Protein AF-A0AAQ4CQF8-F1 (afdb_monomer_lite)

Structure (mmCIF, N/CA/C/O backbone):
data_AF-A0AAQ4CQF8-F1
#
_entry.id   AF-A0AAQ4CQF8-F1
#
loop_
_atom_site.group_PDB
_atom_site.id
_atom_site.type_symbol
_atom_site.label_atom_id
_atom_site.label_alt_id
_atom_site.label_comp_id
_atom_site.label_asym_id
_atom_site.label_entity_id
_atom_site.label_seq_id
_atom_site.pdbx_PDB_ins_code
_atom_site.Cartn_x
_atom_site.Cartn_y
_atom_site.Cartn_z
_atom_site.occupancy
_atom_site.B_iso_or_equiv
_atom_site.auth_seq_id
_atom_site.auth_comp_id
_atom_site.auth_asym_id
_atom_site.auth_atom_id
_atom_site.pdbx_PDB_model_num
ATOM 1 N N . MET A 1 1 ? 23.198 -28.232 -19.629 1.00 31.59 1 MET A N 1
ATOM 2 C CA . MET A 1 1 ? 23.687 -27.051 -20.366 1.00 31.59 1 MET A CA 1
ATOM 3 C C . MET A 1 1 ? 22.880 -25.869 -19.864 1.00 31.59 1 MET A C 1
ATOM 5 O O . MET A 1 1 ? 21.677 -25.871 -20.069 1.00 31.59 1 MET A O 1
ATOM 9 N N . ASN A 1 2 ? 23.494 -24.938 -19.129 1.00 34.38 2 ASN A N 1
ATOM 10 C CA . ASN A 1 2 ? 22.844 -23.679 -18.751 1.00 34.38 2 ASN A CA 1
ATOM 11 C C . ASN A 1 2 ? 22.815 -22.780 -19.992 1.00 34.38 2 ASN A C 1
ATOM 13 O O . ASN A 1 2 ? 23.703 -21.954 -20.178 1.00 34.38 2 ASN A O 1
ATOM 17 N N . SER A 1 3 ? 21.849 -22.988 -20.884 1.00 44.81 3 SER A N 1
ATOM 18 C CA . SER A 1 3 ? 21.507 -21.967 -21.870 1.00 44.81 3 SER A CA 1
ATOM 19 C C . SER A 1 3 ? 20.811 -20.845 -21.107 1.00 44.81 3 SER A C 1
ATOM 21 O O . SER A 1 3 ? 19.708 -21.051 -20.598 1.00 44.81 3 SER A O 1
ATOM 23 N N . SER A 1 4 ? 21.457 -19.687 -20.968 1.00 59.94 4 SER A N 1
ATOM 24 C CA . SER A 1 4 ? 20.765 -18.476 -20.525 1.00 59.94 4 SER A CA 1
ATOM 25 C C . SER A 1 4 ? 19.554 -18.274 -21.434 1.00 59.94 4 SER A C 1
ATOM 27 O O . SER A 1 4 ? 19.710 -18.239 -22.656 1.00 59.94 4 SER A O 1
ATOM 29 N N . LEU A 1 5 ? 18.355 -18.207 -20.857 1.00 70.44 5 LEU A N 1
ATOM 30 C CA . LEU A 1 5 ? 17.145 -17.907 -21.617 1.00 70.44 5 LEU A CA 1
ATOM 31 C C . LEU A 1 5 ? 17.343 -16.561 -22.325 1.00 70.44 5 LEU A C 1
ATOM 33 O O . LEU A 1 5 ? 17.743 -15.584 -21.697 1.00 70.44 5 LEU A O 1
ATOM 37 N N . ASN A 1 6 ? 17.100 -16.530 -23.633 1.00 84.81 6 ASN A N 1
ATOM 38 C CA . ASN A 1 6 ? 17.115 -15.294 -24.404 1.00 84.81 6 ASN A CA 1
ATOM 39 C C . ASN A 1 6 ? 15.938 -14.400 -23.948 1.00 84.81 6 ASN A C 1
ATOM 41 O O . ASN A 1 6 ? 14.800 -14.863 -24.077 1.00 84.81 6 ASN A O 1
ATOM 45 N N . PRO A 1 7 ? 16.173 -13.169 -23.443 1.00 88.88 7 PRO A N 1
ATOM 46 C CA . PRO A 1 7 ? 15.108 -12.277 -22.979 1.00 88.88 7 PRO A CA 1
ATOM 47 C C . PRO A 1 7 ? 14.259 -11.692 -24.115 1.00 88.88 7 PRO A C 1
ATOM 49 O O . PRO A 1 7 ? 13.173 -11.186 -23.841 1.00 88.88 7 PRO A O 1
ATOM 52 N N . ASP A 1 8 ? 14.715 -11.781 -25.369 1.00 92.81 8 ASP A N 1
ATOM 53 C CA . ASP A 1 8 ? 14.077 -11.161 -26.535 1.00 92.81 8 ASP A CA 1
ATOM 54 C C . ASP A 1 8 ? 12.885 -11.986 -27.064 1.00 92.81 8 ASP A C 1
ATOM 56 O O . ASP A 1 8 ? 12.783 -12.300 -28.254 1.00 92.81 8 ASP A O 1
ATOM 60 N N . GLN A 1 9 ? 11.986 -12.390 -26.164 1.00 91.81 9 GLN A N 1
ATOM 61 C CA . GLN A 1 9 ? 10.748 -13.107 -26.468 1.00 91.81 9 GLN A CA 1
ATOM 62 C C . GLN A 1 9 ? 9.716 -12.944 -25.334 1.00 91.81 9 GLN A C 1
ATOM 64 O O . GLN A 1 9 ? 10.090 -12.676 -24.190 1.00 91.81 9 GLN A O 1
ATOM 69 N N . PRO A 1 10 ? 8.420 -13.175 -25.599 1.00 93.62 10 PRO A N 1
ATOM 70 C CA . PRO A 1 10 ? 7.411 -13.267 -24.547 1.00 93.62 10 PRO A CA 1
ATOM 71 C C . PRO A 1 10 ? 7.498 -14.577 -23.757 1.00 93.62 10 PRO A C 1
ATOM 73 O O . PRO A 1 10 ? 7.719 -15.652 -24.321 1.00 93.62 10 PRO A O 1
ATOM 76 N N . PHE A 1 11 ? 7.248 -14.499 -22.451 1.00 93.62 11 PHE A N 1
ATOM 77 C CA . PHE A 1 11 ? 7.226 -15.643 -21.538 1.00 93.62 11 PHE A CA 1
ATOM 78 C C . PHE A 1 11 ? 5.876 -15.763 -20.846 1.00 93.62 11 PHE A C 1
ATOM 80 O O . PHE A 1 11 ? 5.244 -14.756 -20.533 1.00 93.62 11 PHE A O 1
ATOM 87 N N . ILE A 1 12 ? 5.460 -16.990 -20.548 1.00 94.75 12 ILE A N 1
ATOM 88 C CA . ILE A 1 12 ? 4.400 -17.241 -19.571 1.00 94.75 12 ILE A CA 1
ATOM 89 C C . ILE A 1 12 ? 5.065 -17.389 -18.207 1.00 94.75 12 ILE A C 1
ATOM 91 O O . ILE A 1 12 ? 5.955 -18.220 -18.048 1.00 94.75 12 ILE A O 1
ATOM 95 N N . VAL A 1 13 ? 4.630 -16.608 -17.223 1.00 94.00 13 VAL A N 1
ATOM 96 C CA . VAL A 1 13 ? 4.979 -16.827 -15.816 1.00 94.00 13 VAL A CA 1
ATOM 97 C C . VAL A 1 13 ? 3.778 -17.443 -15.125 1.00 94.00 13 VAL A C 1
ATOM 99 O O . VAL A 1 13 ? 2.700 -16.852 -15.149 1.00 94.00 13 VAL A O 1
ATOM 102 N N . GLU A 1 14 ? 3.964 -18.612 -14.522 1.00 95.00 14 GLU A N 1
ATOM 103 C CA . GLU A 1 14 ? 2.913 -19.372 -13.843 1.00 95.00 14 GLU A CA 1
ATOM 104 C C . GLU A 1 14 ? 3.243 -19.534 -12.355 1.00 95.00 14 GLU A C 1
ATOM 106 O O . GLU A 1 14 ? 4.382 -19.836 -11.990 1.00 95.00 14 GLU A O 1
ATOM 111 N N . ASN A 1 15 ? 2.253 -19.327 -11.486 1.00 91.94 15 ASN A N 1
ATOM 112 C CA . ASN A 1 15 ? 2.393 -19.573 -10.053 1.00 91.94 15 ASN A CA 1
ATOM 113 C C . ASN A 1 15 ? 1.971 -21.003 -9.666 1.00 91.94 15 ASN A C 1
ATOM 115 O O . ASN A 1 15 ? 1.394 -21.753 -10.447 1.00 91.94 15 ASN A O 1
ATOM 119 N N . ASN A 1 16 ? 2.205 -21.383 -8.410 1.00 90.69 16 ASN A N 1
ATOM 120 C CA . ASN A 1 16 ? 1.851 -22.707 -7.880 1.00 90.69 16 ASN A CA 1
ATOM 121 C C . ASN A 1 16 ? 0.335 -22.998 -7.803 1.00 90.69 16 ASN A C 1
ATOM 123 O O . ASN A 1 16 ? -0.042 -24.123 -7.478 1.00 90.69 16 ASN A O 1
ATOM 127 N N . LEU A 1 17 ? -0.523 -22.010 -8.077 1.00 91.94 17 LEU A N 1
ATOM 128 C CA . LEU A 1 17 ? -1.979 -22.156 -8.165 1.00 91.94 17 LEU A CA 1
ATOM 129 C C . LEU A 1 17 ? -2.459 -22.353 -9.616 1.00 91.94 17 LEU A C 1
ATOM 131 O O . LEU A 1 17 ? -3.665 -22.429 -9.844 1.00 91.94 17 LEU A O 1
ATOM 135 N N . GLY A 1 18 ? -1.543 -22.414 -10.591 1.00 90.25 18 GLY A N 1
ATOM 136 C CA . GLY A 1 18 ? -1.861 -22.520 -12.019 1.00 90.25 18 GLY A CA 1
ATOM 137 C C . GLY A 1 18 ? -2.354 -21.209 -12.642 1.00 90.25 18 GLY A C 1
ATOM 138 O O . GLY A 1 18 ? -2.936 -21.219 -13.725 1.00 90.25 18 GLY A O 1
ATOM 139 N N . GLN A 1 19 ? -2.173 -20.074 -11.961 1.00 94.44 19 GLN A N 1
ATOM 140 C CA . GLN A 1 19 ? -2.470 -18.756 -12.521 1.00 94.44 19 GLN A CA 1
ATOM 141 C C . GLN A 1 19 ? -1.264 -18.265 -13.312 1.00 94.44 19 GLN A C 1
ATOM 143 O O . GLN A 1 19 ? -0.128 -18.407 -12.858 1.00 94.44 19 GLN A O 1
ATOM 148 N N . SER A 1 20 ? -1.515 -17.639 -14.460 1.00 94.62 20 SER A N 1
ATOM 149 C CA . SER A 1 20 ? -0.456 -17.231 -15.376 1.00 94.62 20 SER A CA 1
ATOM 150 C C . SER A 1 20 ? -0.599 -15.799 -15.877 1.00 94.62 20 SER A C 1
ATOM 152 O O . SER A 1 20 ? -1.714 -15.335 -16.125 1.00 94.62 20 SER A O 1
ATOM 154 N N . ILE A 1 21 ? 0.533 -15.145 -16.125 1.00 94.81 21 ILE A N 1
ATOM 155 C CA . ILE A 1 21 ? 0.632 -13.858 -16.829 1.00 94.81 21 ILE A CA 1
ATOM 156 C C . ILE A 1 21 ? 1.652 -13.952 -17.967 1.00 94.81 21 ILE A C 1
ATOM 158 O O . ILE A 1 21 ? 2.527 -14.817 -17.950 1.00 94.81 21 ILE A O 1
ATOM 162 N N . ILE A 1 22 ? 1.556 -13.051 -18.948 1.00 94.38 22 ILE A N 1
ATOM 163 C CA . ILE A 1 22 ? 2.578 -12.903 -19.990 1.00 94.38 22 ILE A CA 1
ATOM 164 C C . ILE A 1 22 ? 3.550 -11.802 -19.570 1.00 94.38 22 ILE A C 1
ATOM 166 O O . ILE A 1 22 ? 3.125 -10.711 -19.193 1.00 94.38 22 ILE A O 1
ATOM 170 N N . VAL A 1 23 ? 4.847 -12.096 -19.638 1.00 93.62 23 VAL A N 1
ATOM 171 C CA . VAL A 1 23 ? 5.933 -11.196 -19.240 1.00 93.62 23 VAL A CA 1
ATOM 172 C C . VAL A 1 23 ? 6.877 -10.971 -20.415 1.00 93.62 23 VAL A C 1
ATOM 174 O O . VAL A 1 23 ? 7.238 -11.904 -21.132 1.00 93.62 23 VAL A O 1
ATOM 177 N N . LEU A 1 24 ? 7.282 -9.715 -20.586 1.00 94.06 24 LEU A N 1
ATOM 178 C CA . LEU A 1 24 ? 8.343 -9.287 -21.488 1.00 94.06 24 LEU A CA 1
ATOM 179 C C . LEU A 1 24 ? 9.555 -8.898 -20.635 1.00 94.06 24 LEU A C 1
ATOM 181 O O . LEU A 1 24 ? 9.437 -8.029 -19.768 1.00 94.06 24 LEU A O 1
ATOM 185 N N . PHE A 1 25 ? 10.704 -9.543 -20.841 1.00 92.69 25 PHE A N 1
ATOM 186 C CA . PHE A 1 25 ? 11.912 -9.210 -20.087 1.00 92.69 25 PHE A CA 1
ATOM 187 C C . PHE A 1 25 ? 12.684 -8.091 -20.770 1.00 92.69 25 PHE A C 1
ATOM 189 O O . PHE A 1 25 ? 12.900 -8.099 -21.978 1.00 92.69 25 PHE A O 1
ATOM 196 N N . ARG A 1 26 ? 13.135 -7.133 -19.961 1.00 93.38 26 ARG A N 1
ATOM 197 C CA . ARG A 1 26 ? 14.005 -6.043 -20.395 1.00 93.38 26 ARG A CA 1
ATOM 198 C C . ARG A 1 26 ? 15.287 -6.606 -21.013 1.00 93.38 26 ARG A C 1
ATOM 200 O O . ARG A 1 26 ? 16.021 -7.339 -20.350 1.00 93.38 26 ARG A O 1
ATOM 207 N N . ASN A 1 27 ? 15.610 -6.190 -22.235 1.00 94.12 27 ASN A N 1
ATOM 208 C CA . ASN A 1 27 ? 16.943 -6.391 -22.787 1.00 94.12 27 ASN A CA 1
ATOM 209 C C . ASN A 1 27 ? 17.907 -5.438 -22.068 1.00 94.12 27 ASN A C 1
ATOM 211 O O . ASN A 1 27 ? 17.900 -4.230 -22.320 1.00 94.12 27 ASN A O 1
ATOM 215 N N . THR A 1 28 ? 18.684 -5.966 -21.119 1.00 91.44 28 THR A N 1
ATOM 216 C CA . THR A 1 28 ? 19.496 -5.151 -20.203 1.00 91.44 28 THR A CA 1
ATOM 217 C C . THR A 1 28 ? 20.519 -4.283 -20.923 1.00 91.44 28 THR A C 1
ATOM 219 O O . THR A 1 28 ? 20.641 -3.107 -20.587 1.00 91.44 28 THR A O 1
ATOM 222 N N . THR A 1 29 ? 21.232 -4.839 -21.904 1.00 92.06 29 THR A N 1
ATOM 223 C CA . THR A 1 29 ? 22.289 -4.123 -22.633 1.00 92.06 29 THR A CA 1
ATOM 224 C C . THR A 1 29 ? 21.706 -2.945 -23.399 1.00 92.06 29 THR A C 1
ATOM 226 O O . THR A 1 29 ? 22.037 -1.800 -23.088 1.00 92.06 29 THR A O 1
ATOM 229 N N . LEU A 1 30 ? 20.759 -3.216 -24.304 1.00 93.56 30 LEU A N 1
ATOM 230 C CA . LEU A 1 30 ? 20.174 -2.181 -25.150 1.00 93.56 30 LEU A CA 1
ATOM 231 C C . LEU A 1 30 ? 19.444 -1.130 -24.310 1.00 93.56 30 LEU A C 1
ATOM 233 O O . LEU A 1 30 ? 19.564 0.063 -24.559 1.00 93.56 30 LEU A O 1
ATOM 237 N N . SER A 1 31 ? 18.730 -1.552 -23.265 1.00 93.44 31 SER A N 1
ATOM 238 C CA . SER A 1 31 ? 18.022 -0.620 -22.385 1.00 93.44 31 SER A CA 1
ATOM 239 C C . SER A 1 31 ? 18.960 0.258 -21.553 1.00 93.44 31 SER A C 1
ATOM 241 O O . SER A 1 31 ? 18.613 1.402 -21.270 1.00 93.44 31 SER A O 1
ATOM 243 N N . ASN A 1 32 ? 20.133 -0.241 -21.145 1.00 91.69 32 ASN A N 1
ATOM 244 C CA . ASN A 1 32 ? 21.134 0.573 -20.450 1.00 91.69 32 ASN A CA 1
ATOM 245 C C . ASN A 1 32 ? 21.767 1.593 -21.400 1.00 91.69 32 ASN A C 1
ATOM 247 O O . ASN A 1 32 ? 21.978 2.742 -21.018 1.00 91.69 32 ASN A O 1
ATOM 251 N N . GLU A 1 33 ? 22.049 1.206 -22.641 1.00 91.19 33 GLU A N 1
ATOM 252 C CA . GLU A 1 33 ? 22.571 2.151 -23.628 1.00 91.19 33 GLU A CA 1
ATOM 253 C C . GLU A 1 33 ? 21.540 3.215 -23.979 1.00 91.19 33 GLU A C 1
ATOM 255 O O . GLU A 1 33 ? 21.876 4.400 -23.985 1.00 91.19 33 GLU A O 1
ATOM 260 N N . PHE A 1 34 ? 20.278 2.817 -24.140 1.00 88.94 34 PHE A N 1
ATOM 261 C CA . PHE A 1 34 ? 19.173 3.746 -24.320 1.00 88.94 34 PHE A CA 1
ATOM 262 C C . PHE A 1 34 ? 19.032 4.688 -23.126 1.00 88.94 34 PHE A C 1
ATOM 264 O O . PHE A 1 34 ? 18.961 5.892 -23.315 1.00 88.94 34 PHE A O 1
ATOM 271 N N . GLY A 1 35 ? 19.031 4.160 -21.901 1.00 85.88 35 GLY A N 1
ATOM 272 C CA . GLY A 1 35 ? 18.822 4.946 -20.687 1.00 85.88 35 GLY A CA 1
ATOM 273 C C . GLY A 1 35 ? 19.978 5.875 -20.320 1.00 85.88 35 GLY A C 1
ATOM 274 O O . GLY A 1 35 ? 19.726 6.940 -19.768 1.00 85.88 35 GLY A O 1
ATOM 275 N N . PHE A 1 36 ? 21.227 5.505 -20.620 1.00 85.06 36 PHE A N 1
ATOM 276 C CA . PHE A 1 36 ? 22.396 6.181 -20.039 1.00 85.06 36 PHE A CA 1
ATOM 277 C C . PHE A 1 36 ? 23.441 6.653 -21.056 1.00 85.06 36 PHE A C 1
ATOM 279 O O . PHE A 1 36 ? 24.127 7.641 -20.800 1.00 85.06 36 PHE A O 1
ATOM 286 N N . LYS A 1 37 ? 23.593 5.975 -22.201 1.00 87.69 37 LYS A N 1
ATOM 287 C CA . LYS A 1 37 ? 24.666 6.267 -23.171 1.00 87.69 37 LYS A CA 1
ATOM 288 C C . LYS A 1 37 ? 24.184 7.161 -24.305 1.00 87.69 37 LYS A C 1
ATOM 290 O O . LYS A 1 37 ? 24.826 8.164 -24.606 1.00 87.69 37 LYS A O 1
ATOM 295 N N . PHE A 1 38 ? 23.064 6.813 -24.929 1.00 88.38 38 PHE A N 1
ATOM 296 C CA . PHE A 1 38 ? 22.596 7.420 -26.176 1.00 88.38 38 PHE A CA 1
ATOM 297 C C . PHE A 1 38 ? 22.290 8.912 -26.072 1.00 88.38 38 PHE A C 1
ATOM 299 O O . PHE A 1 38 ? 22.429 9.627 -27.061 1.00 88.38 38 PHE A O 1
ATOM 306 N N . PHE A 1 39 ? 21.964 9.396 -24.878 1.00 84.31 39 PHE A N 1
ATOM 307 C CA . PHE A 1 39 ? 21.762 10.820 -24.629 1.00 84.31 39 PHE A CA 1
ATOM 308 C C . PHE A 1 39 ? 23.075 11.577 -24.400 1.00 84.31 39 PHE A C 1
ATOM 310 O O . PHE A 1 39 ? 23.102 12.789 -24.514 1.00 84.31 39 PHE A O 1
ATOM 317 N N . SER A 1 40 ? 24.195 10.904 -24.143 1.00 84.62 40 SER A N 1
ATOM 318 C CA . SER A 1 40 ? 25.493 11.549 -23.878 1.00 84.62 40 SER A CA 1
ATOM 319 C C . SER A 1 40 ? 26.391 11.725 -25.116 1.00 84.62 40 SER A C 1
ATOM 321 O O . SER A 1 40 ? 27.558 12.096 -24.988 1.00 84.62 40 SER A O 1
ATOM 323 N N . GLN A 1 41 ? 25.874 11.450 -26.318 1.00 87.50 41 GLN A N 1
ATOM 324 C CA . GLN A 1 41 ? 26.645 11.413 -27.565 1.00 87.50 41 GLN A CA 1
ATOM 325 C C . GLN A 1 41 ? 25.864 12.037 -28.735 1.00 87.50 41 GLN A C 1
ATOM 327 O O . GLN A 1 41 ? 24.660 12.247 -28.613 1.00 87.50 41 GLN A O 1
ATOM 332 N N . PRO A 1 42 ? 26.510 12.337 -29.881 1.00 89.31 42 PRO A N 1
ATOM 333 C CA . PRO A 1 42 ? 25.820 12.944 -31.016 1.00 89.31 42 PRO A CA 1
ATOM 334 C C . PRO A 1 42 ? 24.641 12.090 -31.526 1.00 89.31 42 PRO A C 1
ATOM 336 O O . PRO A 1 42 ? 24.822 10.881 -31.720 1.00 89.31 42 PRO A O 1
ATOM 339 N N . PRO A 1 43 ? 23.481 12.696 -31.854 1.00 88.62 43 PRO A N 1
ATOM 340 C CA . PRO A 1 43 ? 22.282 11.962 -32.264 1.00 88.62 43 PRO A CA 1
ATOM 341 C C . PRO A 1 43 ? 22.503 10.999 -33.443 1.00 88.62 43 PRO A C 1
ATOM 343 O O . PRO A 1 43 ? 21.931 9.912 -33.493 1.00 88.62 43 PRO A O 1
ATOM 346 N N . GLN A 1 44 ? 23.370 11.363 -34.395 1.00 89.56 44 GLN A N 1
ATOM 347 C CA . GLN A 1 44 ? 23.683 10.526 -35.560 1.00 89.56 44 GLN A CA 1
ATOM 348 C C . GLN A 1 44 ? 24.453 9.256 -35.177 1.00 89.56 44 GLN A C 1
ATOM 350 O O . GLN A 1 44 ? 24.267 8.210 -35.799 1.00 89.56 44 GLN A O 1
ATOM 355 N N . LEU A 1 45 ? 25.317 9.338 -34.159 1.00 91.38 45 LEU A N 1
ATOM 356 C CA . LEU A 1 45 ? 26.020 8.170 -33.635 1.00 91.38 45 LEU A CA 1
ATOM 357 C C . LEU 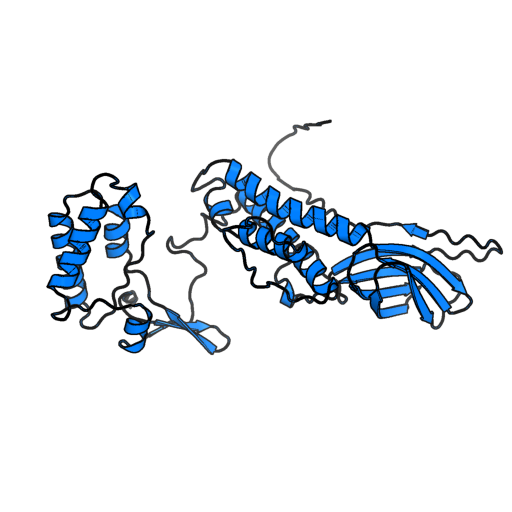A 1 45 ? 25.034 7.243 -32.919 1.00 91.38 45 LEU A C 1
ATOM 359 O O . LEU A 1 45 ? 25.033 6.046 -33.189 1.00 91.38 45 LEU A O 1
ATOM 363 N N . THR A 1 46 ? 24.146 7.809 -32.099 1.00 90.25 46 THR A N 1
ATOM 364 C CA . THR A 1 46 ? 23.053 7.084 -31.436 1.00 90.25 46 THR A CA 1
ATOM 365 C C . THR A 1 46 ? 22.177 6.321 -32.423 1.00 90.25 46 THR A C 1
ATOM 367 O O . THR A 1 46 ? 21.982 5.120 -32.254 1.00 90.25 46 THR A O 1
ATOM 370 N N . ALA A 1 47 ? 21.710 6.975 -33.490 1.00 92.00 47 ALA A N 1
ATOM 371 C CA . ALA A 1 47 ? 20.916 6.326 -34.532 1.00 92.00 47 ALA A CA 1
ATOM 372 C C . ALA A 1 47 ? 21.648 5.123 -35.156 1.00 92.00 47 ALA A C 1
ATOM 374 O O . ALA A 1 47 ? 21.072 4.046 -35.306 1.00 92.00 47 ALA A O 1
ATOM 375 N N . LYS A 1 48 ? 22.936 5.284 -35.483 1.00 93.75 48 LYS A N 1
ATOM 376 C CA . LYS A 1 48 ? 23.746 4.217 -36.084 1.00 93.75 48 LYS A CA 1
ATOM 377 C C . LYS A 1 48 ? 23.955 3.037 -35.130 1.00 93.75 48 LYS A C 1
ATOM 379 O O . LYS A 1 48 ? 23.787 1.894 -35.548 1.00 93.75 48 LYS A O 1
ATOM 384 N N . GLU A 1 49 ? 24.336 3.305 -33.882 1.00 94.38 49 GLU A N 1
ATOM 385 C CA . GLU A 1 49 ? 24.579 2.261 -32.879 1.00 94.38 49 GLU A CA 1
ATOM 386 C C . GLU A 1 49 ? 23.298 1.489 -32.545 1.00 94.38 49 GLU A C 1
ATOM 388 O O . GLU A 1 49 ? 23.326 0.261 -32.511 1.00 94.38 49 GLU A O 1
ATOM 393 N N . LEU A 1 50 ? 22.166 2.187 -32.391 1.00 94.56 50 LEU A N 1
ATOM 394 C CA . LEU A 1 50 ? 20.859 1.569 -32.164 1.00 94.56 50 LEU A CA 1
ATOM 395 C C . LEU A 1 50 ? 20.510 0.566 -33.270 1.00 94.56 50 LEU A C 1
ATOM 397 O O . LEU A 1 50 ? 20.181 -0.586 -32.991 1.00 94.56 50 LEU A O 1
ATOM 401 N N . ILE A 1 51 ? 20.593 0.995 -34.532 1.00 95.94 51 ILE A N 1
ATOM 402 C CA . ILE A 1 51 ? 20.249 0.145 -35.676 1.00 95.94 51 ILE A CA 1
ATOM 403 C C . ILE A 1 51 ? 21.209 -1.035 -35.805 1.00 95.94 51 ILE A C 1
ATOM 405 O O . ILE A 1 51 ? 20.763 -2.149 -36.081 1.00 95.94 51 ILE A O 1
ATOM 409 N N . GLN A 1 52 ? 22.506 -0.820 -35.567 1.00 95.38 52 GLN A N 1
ATOM 410 C CA . GLN A 1 52 ? 23.484 -1.903 -35.580 1.00 95.38 52 GLN A CA 1
ATOM 411 C C . GLN A 1 52 ? 23.130 -2.981 -34.547 1.00 95.38 52 GLN A C 1
ATOM 413 O O . GLN A 1 52 ? 23.080 -4.160 -3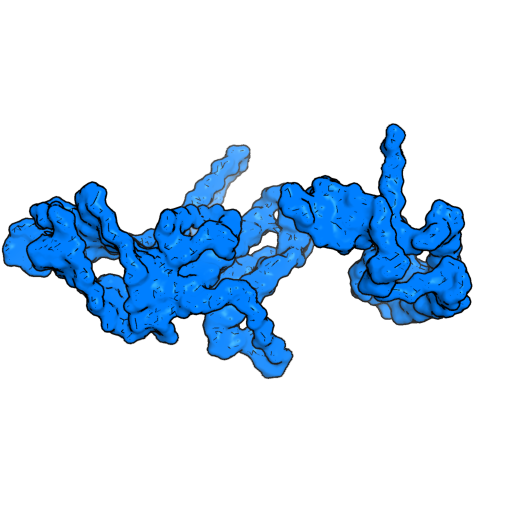4.889 1.00 95.38 52 GLN A O 1
ATOM 418 N N . GLN A 1 53 ? 22.840 -2.591 -33.307 1.00 94.81 53 GLN A N 1
ATOM 419 C CA . GLN A 1 53 ? 22.511 -3.551 -32.256 1.00 94.81 53 GLN A CA 1
ATOM 420 C C . GLN A 1 53 ? 21.194 -4.275 -32.504 1.00 94.81 53 GLN A C 1
ATOM 422 O O . GLN A 1 53 ? 21.108 -5.484 -32.309 1.00 94.81 53 GLN A O 1
ATOM 427 N N . LEU A 1 54 ? 20.168 -3.561 -32.970 1.00 95.69 54 LEU A N 1
ATOM 428 C CA . LEU A 1 54 ? 18.904 -4.187 -33.350 1.00 95.69 54 LEU A CA 1
ATOM 429 C C . LEU A 1 54 ? 19.110 -5.206 -34.478 1.00 95.69 54 LEU A C 1
ATOM 431 O O . LEU A 1 54 ? 18.516 -6.282 -34.436 1.00 95.69 54 LEU A O 1
ATOM 435 N N . ALA A 1 55 ? 19.980 -4.910 -35.448 1.00 95.62 55 ALA A N 1
ATOM 436 C CA . ALA A 1 55 ? 20.323 -5.851 -36.509 1.00 95.62 55 ALA A CA 1
ATOM 437 C C . ALA A 1 55 ? 21.068 -7.078 -35.959 1.00 95.62 55 ALA A C 1
ATOM 439 O O . ALA A 1 55 ? 20.777 -8.199 -36.371 1.00 95.62 55 ALA A O 1
ATOM 440 N N . GLU A 1 56 ? 21.988 -6.901 -35.007 1.00 94.94 56 GLU A N 1
ATOM 441 C CA . GLU A 1 56 ? 22.675 -8.006 -34.323 1.00 94.94 56 GLU A CA 1
ATOM 442 C C . GLU A 1 56 ? 21.694 -8.894 -33.539 1.00 94.94 56 GLU A C 1
ATOM 444 O O . GLU A 1 56 ? 21.750 -10.122 -33.649 1.00 94.94 56 GLU A O 1
ATOM 449 N N . ILE A 1 57 ? 20.750 -8.293 -32.809 1.00 93.56 57 ILE A N 1
ATOM 450 C CA . ILE A 1 57 ? 19.679 -9.015 -32.107 1.00 93.56 57 ILE A CA 1
ATOM 451 C C . ILE A 1 57 ? 18.819 -9.795 -33.106 1.00 93.56 57 ILE A C 1
ATOM 453 O O . ILE A 1 57 ? 18.597 -10.990 -32.912 1.00 93.56 57 ILE A O 1
ATOM 457 N N . TYR A 1 58 ? 18.394 -9.157 -34.200 1.00 94.25 58 TYR A N 1
ATOM 458 C CA . TYR A 1 58 ? 17.610 -9.797 -35.258 1.00 94.25 58 TYR A CA 1
ATOM 459 C C . TYR A 1 58 ? 18.355 -10.970 -35.908 1.00 94.25 58 TYR A C 1
ATOM 461 O O . TYR A 1 58 ? 17.769 -12.032 -36.098 1.00 94.25 58 TYR A O 1
ATOM 469 N N . MET A 1 59 ? 19.644 -10.817 -36.226 1.00 94.19 59 MET A N 1
ATOM 470 C CA . MET A 1 59 ? 20.443 -11.889 -36.832 1.00 94.19 59 MET A CA 1
ATOM 471 C C . MET A 1 59 ? 20.596 -13.096 -35.903 1.00 94.19 59 MET A C 1
ATOM 473 O O . MET A 1 59 ? 20.600 -14.232 -36.377 1.00 94.19 59 MET A O 1
ATOM 477 N N . ASN A 1 60 ? 20.705 -12.861 -34.594 1.00 91.62 60 ASN A N 1
ATOM 478 C CA . ASN A 1 60 ? 20.801 -13.930 -33.602 1.00 91.62 60 ASN A CA 1
ATOM 479 C C . ASN A 1 60 ? 19.440 -14.570 -33.296 1.00 91.62 60 ASN A C 1
ATOM 481 O O . ASN A 1 60 ? 19.382 -15.768 -33.027 1.00 91.62 60 ASN A O 1
ATOM 485 N N . ASN A 1 61 ? 18.357 -13.787 -33.340 1.00 89.00 61 ASN A N 1
ATOM 486 C CA . ASN A 1 61 ? 17.008 -14.215 -32.976 1.00 89.00 61 ASN A CA 1
ATOM 487 C C . ASN A 1 61 ? 15.942 -13.656 -33.943 1.00 89.00 61 ASN A C 1
ATOM 489 O O . ASN A 1 61 ? 15.160 -12.776 -33.562 1.00 89.00 61 ASN A O 1
ATOM 493 N N . PRO A 1 62 ? 15.866 -14.159 -35.191 1.00 90.00 62 PRO A N 1
ATOM 494 C CA . PRO A 1 62 ? 14.871 -13.692 -36.151 1.00 90.00 62 PRO A CA 1
ATOM 495 C C . PRO A 1 62 ? 13.444 -13.914 -35.633 1.00 90.00 62 PRO A C 1
ATOM 497 O O . PRO A 1 62 ? 13.097 -15.015 -35.207 1.00 90.00 62 PRO A O 1
ATOM 500 N N . GLY A 1 63 ? 12.610 -12.872 -35.683 1.00 89.12 63 GLY A N 1
ATOM 501 C CA . GLY A 1 63 ? 11.236 -12.913 -35.163 1.00 89.12 63 GLY A CA 1
ATOM 502 C C . GLY A 1 63 ? 11.119 -12.808 -33.636 1.00 89.12 63 GLY A C 1
ATOM 503 O O . GLY A 1 63 ? 10.046 -13.073 -33.098 1.00 89.12 63 GLY A O 1
ATOM 504 N N . GLY A 1 64 ? 12.201 -12.454 -32.934 1.00 91.69 64 GLY A N 1
ATOM 505 C CA . GLY A 1 64 ? 12.176 -12.151 -31.503 1.00 91.69 64 GLY A CA 1
ATOM 506 C C . GLY A 1 64 ? 11.493 -10.819 -31.168 1.00 91.69 64 GLY A C 1
ATOM 507 O O . GLY A 1 64 ? 11.313 -9.952 -32.024 1.00 91.69 64 GLY A O 1
ATOM 508 N N . VAL A 1 65 ? 11.152 -10.646 -29.889 1.00 94.75 65 VAL A N 1
ATOM 509 C CA . VAL A 1 65 ? 10.587 -9.410 -29.324 1.00 94.75 65 VAL A CA 1
ATOM 510 C C . VAL A 1 65 ? 11.595 -8.804 -28.359 1.00 94.75 65 VAL A C 1
ATOM 512 O O . VAL A 1 65 ? 11.714 -9.248 -27.220 1.00 94.75 65 VAL A O 1
ATOM 515 N N . VAL A 1 66 ? 12.300 -7.763 -28.791 1.00 95.50 66 VAL A N 1
ATOM 516 C CA . VAL A 1 66 ? 13.222 -7.016 -27.927 1.00 95.50 66 VAL A CA 1
ATOM 517 C C . VAL A 1 66 ? 12.463 -5.963 -27.120 1.00 95.50 66 VAL A C 1
ATOM 519 O O . VAL A 1 66 ? 11.791 -5.097 -27.677 1.00 95.50 66 VAL A O 1
ATOM 522 N N . THR A 1 67 ? 12.575 -6.018 -25.792 1.00 95.56 67 THR A N 1
ATOM 523 C CA . THR A 1 67 ? 11.939 -5.034 -24.900 1.00 95.56 67 THR A CA 1
ATOM 524 C C . THR A 1 67 ? 12.966 -4.037 -24.392 1.00 95.56 67 THR A C 1
ATOM 526 O O . THR A 1 67 ? 13.887 -4.402 -23.658 1.00 95.56 67 THR A O 1
ATOM 529 N N . VAL A 1 68 ? 12.779 -2.768 -24.749 1.00 93.94 68 VAL A N 1
ATOM 530 C CA . VAL A 1 68 ? 13.592 -1.649 -24.262 1.00 93.94 68 VAL A CA 1
ATOM 531 C C . VAL A 1 68 ? 12.807 -0.901 -23.188 1.00 93.94 68 VAL A C 1
ATOM 533 O O . VAL A 1 68 ? 11.752 -0.344 -23.478 1.00 93.94 68 VAL A O 1
ATOM 536 N N . ALA A 1 69 ? 13.306 -0.907 -21.950 1.00 93.25 69 ALA A N 1
ATOM 537 C CA . ALA A 1 69 ? 12.644 -0.269 -20.809 1.00 93.25 69 ALA A CA 1
ATOM 538 C C . ALA A 1 69 ? 13.615 0.633 -20.035 1.00 93.25 69 ALA A C 1
ATOM 540 O O . ALA A 1 69 ? 14.689 0.191 -19.609 1.00 93.25 69 ALA A O 1
ATOM 541 N N . LEU A 1 70 ? 13.222 1.892 -19.851 1.00 90.81 70 LEU A N 1
ATOM 542 C CA . LEU A 1 70 ? 13.994 2.939 -19.188 1.00 90.81 70 LEU A CA 1
ATOM 543 C C . LEU A 1 70 ? 13.061 3.968 -18.540 1.00 90.81 70 LEU A C 1
ATOM 545 O O . LEU A 1 70 ? 11.898 4.077 -18.934 1.00 90.81 70 LEU A O 1
ATOM 549 N N . ASP A 1 71 ? 13.605 4.756 -17.617 1.00 90.88 71 ASP A N 1
ATOM 550 C CA . ASP A 1 71 ? 12.909 5.909 -17.050 1.00 90.88 71 ASP A CA 1
ATOM 551 C C . ASP A 1 71 ? 12.731 7.002 -18.115 1.00 90.88 71 ASP A C 1
ATOM 553 O O . ASP A 1 71 ? 13.646 7.303 -18.893 1.00 90.88 71 ASP A O 1
ATOM 557 N N . GLY A 1 72 ? 11.529 7.576 -18.184 1.00 88.50 72 GLY A N 1
ATOM 558 C CA . GLY A 1 72 ? 11.128 8.491 -19.259 1.00 88.50 72 GLY A CA 1
ATOM 559 C C . GLY A 1 72 ? 11.816 9.856 -19.198 1.00 88.50 72 GLY A C 1
ATOM 560 O O . GLY A 1 72 ? 11.888 10.561 -20.204 1.00 88.50 72 GLY A O 1
ATOM 561 N N . GLU A 1 73 ? 12.339 10.226 -18.033 1.00 88.00 73 GLU A N 1
ATOM 562 C CA . GLU A 1 73 ? 13.067 11.464 -17.780 1.00 88.00 73 GLU A CA 1
ATOM 563 C C . GLU A 1 73 ? 14.560 11.378 -18.118 1.00 88.00 73 GLU A C 1
ATOM 565 O O . GLU A 1 73 ? 15.191 12.420 -18.304 1.00 88.00 73 GLU A O 1
ATOM 570 N N . ASN A 1 74 ? 15.124 10.172 -18.262 1.00 87.88 74 ASN A N 1
ATOM 571 C CA . ASN A 1 74 ? 16.541 9.972 -18.585 1.00 87.88 74 ASN A CA 1
ATOM 572 C C . ASN A 1 74 ? 17.035 10.816 -19.781 1.00 87.88 74 ASN A C 1
ATOM 574 O O . ASN A 1 74 ? 18.071 11.473 -19.635 1.00 87.88 74 ASN A O 1
ATOM 578 N N . PRO A 1 75 ? 16.308 10.906 -20.919 1.00 80.06 75 PRO A N 1
ATOM 579 C CA . PRO A 1 75 ? 16.703 11.768 -22.034 1.00 80.06 75 PRO A CA 1
ATOM 580 C C . PRO A 1 75 ? 16.911 13.236 -21.641 1.00 80.06 75 PRO A C 1
ATOM 582 O O . PRO A 1 75 ? 17.794 13.908 -22.167 1.00 80.06 75 PRO A O 1
ATOM 585 N N . LEU A 1 76 ? 16.094 13.737 -20.711 1.00 80.75 76 LEU A N 1
ATOM 586 C CA . LEU A 1 76 ? 16.106 15.131 -20.267 1.00 80.75 76 LEU A CA 1
ATOM 587 C C . LEU A 1 76 ? 17.144 15.374 -19.167 1.00 80.75 76 LEU A C 1
ATOM 589 O O . LEU A 1 76 ? 17.722 16.457 -19.111 1.00 80.75 76 LEU A O 1
ATOM 593 N N . ILE A 1 77 ? 17.389 14.383 -18.305 1.00 83.25 77 ILE A N 1
ATOM 594 C CA . ILE A 1 77 ? 18.379 14.478 -17.226 1.00 83.25 77 ILE A CA 1
ATOM 595 C C . ILE A 1 77 ? 19.799 14.424 -17.785 1.00 83.25 77 ILE A C 1
ATOM 597 O O . ILE A 1 77 ? 20.629 15.267 -17.439 1.00 83.25 77 ILE A O 1
ATOM 601 N N . PHE A 1 78 ? 20.093 13.440 -18.638 1.00 80.56 78 PHE A N 1
ATOM 602 C CA . PHE A 1 78 ? 21.462 13.209 -19.103 1.00 80.56 78 PHE A CA 1
ATOM 603 C C . PHE A 1 78 ? 21.891 14.177 -20.201 1.00 80.56 78 PHE A C 1
ATOM 605 O O . PHE A 1 78 ? 23.086 14.439 -20.342 1.00 80.56 78 PHE A O 1
ATOM 612 N N . ASN A 1 79 ? 20.940 14.748 -20.944 1.00 80.00 79 ASN A N 1
ATOM 613 C CA . ASN A 1 79 ? 21.238 15.780 -21.926 1.00 80.00 79 ASN A CA 1
ATOM 614 C C . ASN A 1 79 ? 20.092 16.789 -22.076 1.00 80.00 79 ASN A C 1
ATOM 616 O O . ASN A 1 79 ? 19.323 16.739 -23.034 1.00 80.00 79 ASN A O 1
ATOM 620 N N . PRO A 1 80 ? 19.984 17.770 -21.164 1.00 72.19 80 PRO A N 1
ATOM 621 C CA . PRO A 1 80 ? 18.908 18.761 -21.209 1.00 72.19 80 PRO A CA 1
ATOM 622 C C . PRO A 1 80 ? 18.993 19.701 -22.422 1.00 72.19 80 PRO A C 1
ATOM 624 O O . PRO A 1 80 ? 18.014 20.372 -22.740 1.00 72.19 80 PRO A O 1
ATOM 627 N N . ILE A 1 81 ? 20.150 19.776 -23.094 1.00 76.81 81 ILE A N 1
ATOM 628 C CA . ILE A 1 81 ? 20.373 20.673 -24.236 1.00 76.81 81 ILE A CA 1
ATOM 629 C C . ILE A 1 81 ? 19.830 20.048 -25.522 1.00 76.81 81 ILE A C 1
ATOM 631 O O . ILE A 1 81 ? 19.167 20.738 -26.298 1.00 76.81 81 ILE A O 1
ATOM 635 N N . THR A 1 82 ? 20.098 18.760 -25.758 1.00 70.75 82 THR A N 1
ATOM 636 C CA . THR A 1 82 ? 19.703 18.080 -27.003 1.00 70.75 82 THR A CA 1
ATOM 637 C C . THR A 1 82 ? 18.741 16.918 -26.815 1.00 70.75 82 THR A C 1
ATOM 639 O O . THR A 1 82 ? 18.334 16.353 -27.822 1.00 70.75 82 THR A O 1
ATOM 642 N N . GLY A 1 83 ? 18.289 16.612 -25.596 1.00 76.06 83 GLY A N 1
ATOM 643 C CA . GLY A 1 83 ? 17.428 15.461 -25.295 1.00 76.06 83 GLY A CA 1
ATOM 644 C C . GLY A 1 83 ? 16.257 15.262 -26.270 1.00 76.06 83 GLY A C 1
ATOM 645 O O . GLY A 1 83 ? 16.083 14.151 -26.775 1.00 76.06 83 GLY A O 1
ATOM 646 N N . PRO A 1 84 ? 15.497 16.315 -26.649 1.00 81.00 84 PRO A N 1
ATOM 647 C CA . PRO A 1 84 ? 14.493 16.201 -27.706 1.00 81.00 84 PRO A CA 1
ATOM 648 C C . PRO A 1 84 ? 15.061 15.766 -29.068 1.00 81.00 84 PRO A C 1
ATOM 650 O O . PRO A 1 84 ? 14.480 14.905 -29.720 1.00 81.00 84 PRO A O 1
ATOM 653 N N . ALA A 1 85 ? 16.189 16.330 -29.511 1.00 80.81 85 ALA A N 1
ATOM 654 C CA . ALA A 1 85 ? 16.841 15.975 -30.775 1.00 80.81 85 ALA A CA 1
ATOM 655 C C . ALA A 1 85 ? 17.401 14.542 -30.767 1.00 80.81 85 ALA A C 1
ATOM 657 O O . ALA A 1 85 ? 17.324 13.857 -31.787 1.00 80.81 85 ALA A O 1
ATOM 658 N N . ASP A 1 86 ? 17.904 14.078 -29.624 1.00 82.06 86 ASP A N 1
ATOM 659 C CA . ASP A 1 86 ? 18.383 12.705 -29.446 1.00 82.06 86 ASP A CA 1
ATOM 660 C C . ASP A 1 86 ? 17.226 11.702 -29.581 1.00 82.06 86 ASP A C 1
ATOM 662 O O . ASP A 1 86 ? 17.330 10.718 -30.317 1.00 82.06 86 ASP A O 1
ATOM 666 N N . LEU A 1 87 ? 16.074 12.006 -28.968 1.00 87.12 87 LEU A N 1
ATOM 667 C CA . LEU A 1 87 ? 14.844 11.230 -29.149 1.00 87.12 87 LEU A CA 1
ATOM 668 C C . LEU A 1 87 ? 14.374 11.234 -30.608 1.00 87.12 87 LEU A C 1
ATOM 670 O O . LEU A 1 87 ? 14.046 10.174 -31.141 1.00 87.12 87 LEU A O 1
ATOM 674 N N . TYR A 1 88 ? 14.373 12.391 -31.280 1.00 88.81 88 TYR A N 1
ATOM 675 C CA . TYR A 1 88 ? 14.007 12.463 -32.699 1.00 88.81 88 TYR A CA 1
ATOM 676 C C . TYR A 1 88 ? 14.914 11.600 -33.573 1.00 88.81 88 TYR A C 1
ATOM 678 O O . TYR A 1 88 ? 14.405 10.909 -34.450 1.00 88.81 88 TYR A O 1
ATOM 686 N N . ALA A 1 89 ? 16.228 11.594 -33.335 1.00 89.12 89 ALA A N 1
ATOM 687 C CA . ALA A 1 89 ? 17.152 10.760 -34.098 1.00 89.12 89 ALA A CA 1
ATOM 688 C C . ALA A 1 89 ? 16.867 9.263 -33.912 1.00 89.12 89 ALA A C 1
ATOM 690 O O . ALA A 1 89 ? 16.896 8.510 -34.885 1.00 89.12 89 ALA A O 1
ATOM 691 N N . ILE A 1 90 ? 16.530 8.841 -32.690 1.00 91.25 90 ILE A N 1
ATOM 692 C CA . ILE A 1 90 ? 16.130 7.460 -32.409 1.00 91.25 90 ILE A CA 1
ATOM 693 C C . ILE A 1 90 ? 14.825 7.109 -33.136 1.00 91.25 90 ILE A C 1
ATOM 695 O O . ILE A 1 90 ? 14.780 6.119 -33.867 1.00 91.25 90 ILE A O 1
ATOM 699 N N . TYR A 1 91 ? 13.772 7.915 -32.978 1.00 93.00 91 TYR A N 1
ATOM 700 C CA . TYR A 1 91 ? 12.484 7.647 -33.627 1.00 93.00 91 TYR A CA 1
ATOM 701 C C . TYR A 1 91 ? 12.582 7.679 -35.153 1.00 93.00 91 TYR A C 1
ATOM 703 O O . TYR A 1 91 ? 11.959 6.853 -35.821 1.00 93.00 91 TYR A O 1
ATOM 711 N N . GLN A 1 92 ? 13.383 8.592 -35.703 1.00 95.44 92 GLN A N 1
ATOM 712 C CA . GLN A 1 92 ? 13.658 8.671 -37.132 1.00 95.44 92 GLN A CA 1
ATOM 713 C C . GLN A 1 92 ? 14.346 7.391 -37.621 1.00 95.44 92 GLN A C 1
ATOM 715 O O . GLN A 1 92 ? 13.865 6.777 -38.570 1.00 95.44 92 GLN A O 1
ATOM 720 N N . ALA A 1 93 ? 15.399 6.938 -36.933 1.00 94.94 93 ALA A N 1
ATOM 721 C CA . ALA A 1 93 ? 16.101 5.707 -37.284 1.00 94.94 93 ALA A CA 1
ATOM 722 C C . ALA A 1 93 ? 15.171 4.484 -37.238 1.00 94.94 93 ALA A C 1
ATOM 724 O O . ALA A 1 93 ? 15.139 3.698 -38.178 1.00 94.94 93 ALA A O 1
ATOM 725 N N . LEU A 1 94 ? 14.357 4.339 -36.189 1.00 95.94 94 LEU A N 1
ATOM 726 C CA . LEU A 1 94 ? 13.378 3.248 -36.103 1.00 95.94 94 LEU A CA 1
ATOM 727 C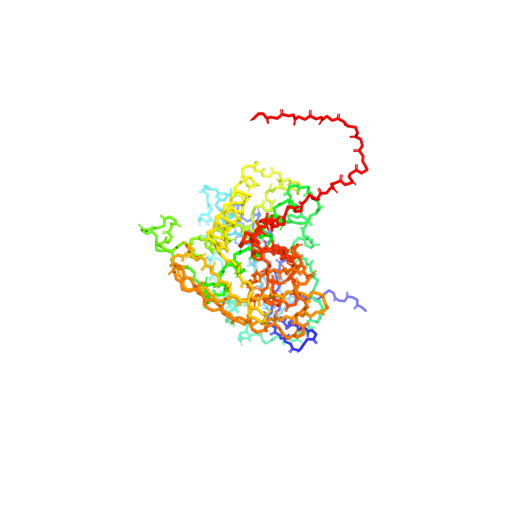 C . LEU A 1 94 ? 12.346 3.312 -37.239 1.00 95.94 94 LEU A C 1
ATOM 729 O O . LEU A 1 94 ? 12.014 2.285 -37.829 1.00 95.94 94 LEU A O 1
ATOM 733 N N . SER A 1 95 ? 11.872 4.513 -37.574 1.00 96.62 95 SER A N 1
ATOM 734 C CA . SER A 1 95 ? 10.889 4.724 -38.643 1.00 96.62 95 SER A CA 1
ATOM 735 C C . SER A 1 95 ? 11.441 4.372 -40.025 1.00 96.62 95 SER A C 1
ATOM 737 O O . SER A 1 95 ? 10.715 3.809 -40.840 1.00 96.62 95 SER A O 1
ATOM 739 N N . GLU A 1 96 ? 12.718 4.656 -40.290 1.00 96.81 96 GLU A N 1
ATOM 740 C CA . GLU A 1 96 ? 13.380 4.339 -41.565 1.00 96.81 96 GLU A CA 1
ATOM 741 C C . GLU A 1 96 ? 13.431 2.835 -41.860 1.00 96.81 96 GLU A C 1
ATOM 743 O O . GLU A 1 96 ? 13.350 2.434 -43.021 1.00 96.81 96 GLU A O 1
ATOM 748 N N . TYR A 1 97 ? 13.532 2.002 -40.822 1.00 95.50 97 TYR A N 1
ATOM 749 C CA . TYR A 1 97 ? 13.593 0.544 -40.957 1.00 95.50 97 TYR A CA 1
ATOM 750 C C . TYR A 1 97 ? 12.262 -0.159 -40.639 1.00 95.50 97 TYR A C 1
ATOM 752 O O . TYR A 1 97 ? 12.172 -1.383 -40.789 1.00 95.50 97 TYR A O 1
ATOM 760 N N . GLN A 1 98 ? 11.217 0.580 -40.255 1.00 96.12 98 GLN A N 1
ATOM 761 C CA . GLN A 1 98 ? 9.896 0.031 -39.947 1.00 96.12 98 GLN A CA 1
ATOM 762 C C . GLN A 1 98 ? 9.335 -0.790 -41.118 1.00 96.12 98 GLN A C 1
ATOM 764 O O . GLN A 1 98 ? 9.233 -0.314 -42.248 1.00 96.12 98 GLN A O 1
ATOM 769 N N . GLY A 1 99 ? 8.923 -2.028 -40.839 1.00 92.31 99 GLY A N 1
ATOM 770 C CA . GLY A 1 99 ? 8.326 -2.925 -41.832 1.00 92.31 99 GLY A CA 1
ATOM 771 C C . GLY A 1 99 ? 9.330 -3.569 -42.793 1.00 92.31 99 GLY A C 1
ATOM 772 O O . GLY A 1 99 ? 8.910 -4.283 -43.701 1.00 92.31 99 GLY A O 1
ATOM 773 N N . SER A 1 100 ? 10.635 -3.340 -42.600 1.00 93.50 100 SER A N 1
ATOM 774 C CA . SER A 1 100 ? 11.690 -4.052 -43.327 1.00 93.50 100 SER A CA 1
ATOM 775 C C . SER A 1 100 ? 12.073 -5.344 -42.591 1.00 93.50 100 SER A C 1
ATOM 777 O O . SER A 1 100 ? 11.430 -6.374 -42.770 1.00 93.50 100 SER A O 1
ATOM 779 N N . TRP A 1 101 ? 13.085 -5.295 -41.731 1.00 93.94 101 TRP A N 1
ATOM 780 C CA . TRP A 1 101 ? 13.515 -6.391 -40.857 1.00 93.94 101 TRP A CA 1
ATOM 781 C C . TRP A 1 101 ? 13.172 -6.140 -39.379 1.00 93.94 101 TRP A C 1
ATOM 783 O O . TRP A 1 101 ? 13.372 -7.026 -38.553 1.00 93.94 101 TRP A O 1
ATOM 793 N N . LEU A 1 102 ? 12.626 -4.962 -39.046 1.00 95.25 102 LEU A N 1
ATOM 794 C CA . LEU A 1 102 ? 12.121 -4.621 -37.714 1.00 95.25 102 LEU A CA 1
ATOM 795 C C . LEU A 1 102 ? 10.697 -4.063 -37.776 1.00 95.25 102 LEU A C 1
ATOM 797 O O . LEU A 1 102 ? 10.290 -3.460 -38.773 1.00 95.25 102 LEU A O 1
ATOM 801 N N . ILE A 1 103 ? 9.947 -4.242 -36.689 1.00 95.62 103 ILE A N 1
ATOM 802 C CA . ILE A 1 103 ? 8.617 -3.660 -36.492 1.00 95.62 103 ILE A CA 1
ATOM 803 C C . ILE A 1 103 ? 8.544 -3.130 -35.059 1.00 95.62 103 ILE A C 1
ATOM 805 O O . ILE A 1 103 ? 8.728 -3.880 -34.105 1.00 95.62 103 ILE A O 1
ATOM 809 N N . THR A 1 104 ? 8.256 -1.842 -34.901 1.00 95.69 104 THR A N 1
ATOM 810 C CA . THR A 1 104 ? 7.885 -1.250 -33.612 1.00 95.69 104 THR A CA 1
ATOM 811 C C . THR A 1 104 ? 6.431 -1.586 -33.286 1.00 95.69 104 THR A C 1
ATOM 813 O O . THR A 1 104 ? 5.555 -1.492 -34.147 1.00 95.69 104 THR A O 1
ATOM 816 N N . GLN A 1 105 ? 6.184 -2.022 -32.052 1.00 94.81 105 GLN A N 1
ATOM 817 C CA . GLN A 1 105 ? 4.875 -2.463 -31.573 1.00 94.81 105 GLN A CA 1
ATOM 818 C C . GLN A 1 105 ? 4.647 -1.974 -30.144 1.00 94.81 105 GLN A C 1
ATOM 820 O O . GLN A 1 105 ? 5.586 -1.823 -29.359 1.00 94.81 105 GLN A O 1
ATOM 825 N N . THR A 1 106 ? 3.385 -1.779 -29.781 1.00 95.50 106 THR A N 1
ATOM 826 C CA . THR A 1 106 ? 2.978 -1.711 -28.375 1.00 95.50 106 THR A CA 1
ATOM 827 C C . THR A 1 106 ? 3.176 -3.072 -27.699 1.00 95.50 106 THR A C 1
ATOM 829 O O . THR A 1 106 ? 3.168 -4.116 -28.356 1.00 95.50 106 THR A O 1
ATOM 832 N N . ALA A 1 107 ? 3.291 -3.094 -26.366 1.00 93.12 107 ALA A N 1
ATOM 833 C CA . ALA A 1 107 ? 3.404 -4.350 -25.617 1.00 93.12 107 ALA A CA 1
ATOM 834 C C . ALA A 1 107 ? 2.228 -5.306 -25.903 1.00 93.12 107 ALA A C 1
ATOM 836 O O . ALA A 1 107 ? 2.435 -6.502 -26.094 1.00 93.12 107 ALA A O 1
ATOM 837 N N . SER A 1 108 ? 1.003 -4.778 -26.006 1.00 93.19 108 SER A N 1
ATOM 838 C CA . SER A 1 108 ? -0.189 -5.567 -26.338 1.00 93.19 108 SER A CA 1
ATOM 839 C C . SER A 1 108 ? -0.109 -6.185 -27.736 1.00 93.19 108 SER A C 1
ATOM 841 O O . SER A 1 108 ? -0.431 -7.358 -27.903 1.00 93.19 108 SER A O 1
ATOM 843 N N . GLU A 1 109 ? 0.345 -5.433 -28.742 1.00 94.88 109 GLU A N 1
ATOM 844 C CA . GLU A 1 109 ? 0.534 -5.955 -30.102 1.00 94.88 109 GLU A CA 1
ATOM 845 C C . GLU A 1 109 ? 1.621 -7.031 -30.149 1.00 94.88 109 GLU A C 1
ATOM 847 O O . GLU A 1 109 ? 1.411 -8.078 -30.766 1.00 94.88 109 GLU A O 1
ATOM 852 N N . ALA A 1 110 ? 2.748 -6.815 -29.464 1.00 93.06 110 ALA A N 1
ATOM 853 C CA . ALA A 1 110 ? 3.833 -7.788 -29.393 1.00 93.06 110 ALA A CA 1
ATOM 854 C C . ALA A 1 110 ? 3.357 -9.112 -28.777 1.00 93.06 110 ALA A C 1
ATOM 856 O O . ALA A 1 110 ? 3.573 -10.171 -29.362 1.00 93.06 110 ALA A O 1
ATOM 857 N N . ILE A 1 111 ? 2.618 -9.049 -27.663 1.00 91.69 111 ILE A N 1
ATOM 858 C CA . ILE A 1 111 ? 2.028 -10.220 -26.994 1.00 91.69 111 ILE A CA 1
ATOM 859 C C . ILE A 1 111 ? 1.022 -10.954 -27.897 1.00 91.69 111 ILE A C 1
ATOM 861 O O . ILE A 1 111 ? 0.984 -12.185 -27.911 1.00 91.69 111 ILE A O 1
ATOM 865 N N . LEU A 1 112 ? 0.201 -10.221 -28.655 1.00 91.88 112 LEU A N 1
ATOM 866 C CA . LEU A 1 112 ? -0.795 -10.815 -29.554 1.00 91.88 112 LEU A CA 1
ATOM 867 C C . LEU A 1 112 ? -0.161 -11.485 -30.781 1.00 91.88 112 LEU A C 1
ATOM 869 O O . LEU A 1 112 ? -0.673 -12.498 -31.262 1.00 91.88 112 LEU A O 1
ATOM 873 N N . THR A 1 113 ? 0.928 -10.916 -31.298 1.00 92.06 113 THR A N 1
ATOM 874 C CA . THR A 1 113 ? 1.570 -11.364 -32.545 1.00 92.06 113 THR A CA 1
ATOM 875 C C . THR A 1 113 ? 2.675 -12.397 -32.322 1.00 92.06 113 THR A C 1
ATOM 877 O O . THR A 1 113 ? 2.889 -13.242 -33.191 1.00 92.06 113 THR A O 1
ATOM 880 N N . HIS A 1 114 ? 3.308 -12.407 -31.147 1.00 88.94 114 HIS A N 1
ATOM 881 C CA . HIS A 1 114 ? 4.404 -13.310 -30.800 1.00 88.94 114 HIS A CA 1
ATOM 882 C C . HIS A 1 114 ? 3.989 -14.187 -29.617 1.00 88.94 114 HIS A C 1
ATOM 884 O O . HIS A 1 114 ? 4.052 -13.789 -28.456 1.00 88.94 114 HIS A O 1
ATOM 890 N N . LYS A 1 115 ? 3.514 -15.403 -29.905 1.00 81.38 115 LYS A N 1
ATOM 891 C CA . LYS A 1 115 ? 3.037 -16.306 -28.851 1.00 81.38 115 LYS A CA 1
ATOM 892 C C . LYS A 1 115 ? 4.201 -16.750 -27.954 1.00 81.38 115 LYS A C 1
ATOM 894 O O . LYS A 1 115 ? 5.213 -17.199 -28.494 1.00 81.38 115 LYS A O 1
ATOM 899 N N . PRO A 1 116 ? 4.053 -16.700 -26.616 1.00 83.00 116 PRO A N 1
ATOM 900 C CA . PRO A 1 116 ? 5.073 -17.210 -25.711 1.00 83.00 116 PRO A CA 1
ATOM 901 C C . PRO A 1 116 ? 5.349 -18.691 -25.975 1.00 83.00 116 PRO A C 1
ATOM 903 O O . PRO A 1 116 ? 4.420 -19.500 -26.017 1.00 83.00 116 PRO A O 1
ATOM 906 N N . ALA A 1 117 ? 6.622 -19.046 -26.125 1.00 75.50 117 ALA A N 1
ATOM 907 C CA . ALA A 1 117 ? 7.051 -20.438 -26.285 1.00 75.50 117 ALA A CA 1
ATOM 908 C C . ALA A 1 117 ? 7.585 -21.044 -24.976 1.00 75.50 117 ALA A C 1
ATOM 910 O O . ALA A 1 117 ? 7.687 -22.263 -24.852 1.00 75.50 117 ALA A O 1
ATOM 911 N N . SER A 1 118 ? 7.915 -20.192 -24.000 1.00 88.00 118 SER A N 1
ATOM 912 C CA . SER A 1 118 ? 8.612 -20.569 -22.772 1.00 88.00 118 SER A CA 1
ATOM 913 C C . SER A 1 118 ? 7.758 -20.287 -21.537 1.00 88.00 118 SER A C 1
ATOM 915 O O . SER A 1 118 ? 7.153 -19.218 -21.425 1.00 88.00 118 SER A O 1
ATOM 917 N N . ILE A 1 119 ? 7.747 -21.237 -20.599 1.00 91.50 119 ILE A N 1
ATOM 918 C CA . ILE A 1 119 ? 7.065 -21.127 -19.304 1.00 91.50 119 ILE A CA 1
ATOM 919 C C . ILE A 1 119 ? 8.116 -21.003 -18.199 1.00 91.50 119 ILE A C 1
ATOM 921 O O . ILE A 1 119 ? 9.052 -21.800 -18.126 1.00 91.50 119 ILE A O 1
ATOM 925 N N . ILE A 1 120 ? 7.939 -20.015 -17.329 1.00 92.31 120 ILE A N 1
ATOM 926 C CA . ILE A 1 120 ? 8.728 -19.787 -16.123 1.00 92.31 120 ILE A CA 1
ATOM 927 C C . ILE A 1 120 ? 7.818 -20.049 -14.926 1.00 92.31 120 ILE A C 1
ATOM 929 O O . ILE A 1 120 ? 6.851 -19.331 -14.694 1.00 92.31 120 ILE A O 1
ATOM 933 N N . THR A 1 121 ? 8.146 -21.070 -14.142 1.00 92.06 121 THR A N 1
ATOM 934 C CA . THR A 1 121 ? 7.406 -21.426 -12.917 1.00 92.06 121 THR A CA 1
ATOM 935 C C . THR A 1 121 ? 8.086 -20.916 -11.648 1.00 92.06 121 THR A C 1
ATOM 937 O O . THR A 1 121 ? 7.621 -21.166 -10.539 1.00 92.06 121 THR A O 1
ATOM 940 N N . ASN A 1 122 ? 9.235 -20.252 -11.794 1.00 87.38 122 ASN A N 1
ATOM 941 C CA . ASN A 1 122 ? 10.008 -19.714 -10.687 1.00 87.38 122 ASN A CA 1
ATOM 942 C C . ASN A 1 122 ? 10.597 -18.359 -11.083 1.00 87.38 122 ASN A C 1
ATOM 944 O O . ASN A 1 122 ? 11.635 -18.294 -11.743 1.00 87.38 122 ASN A O 1
ATOM 948 N N . LEU A 1 123 ? 9.898 -17.290 -10.704 1.00 88.00 123 LEU A N 1
ATOM 949 C CA . LEU A 1 123 ? 10.386 -15.924 -10.825 1.00 88.00 123 LEU A CA 1
ATOM 950 C C . LEU A 1 123 ? 10.970 -15.510 -9.465 1.00 88.00 123 LEU A C 1
ATOM 952 O O . LEU A 1 123 ? 10.254 -15.599 -8.465 1.00 88.00 123 LEU A O 1
ATOM 956 N N . PRO A 1 124 ? 12.249 -15.103 -9.395 1.00 88.62 124 PRO A N 1
ATOM 957 C CA . PRO A 1 124 ? 12.850 -14.708 -8.131 1.00 88.62 124 PRO A CA 1
ATOM 958 C C . PRO A 1 124 ? 12.221 -13.412 -7.601 1.00 88.62 124 PRO A C 1
ATOM 960 O O . PRO A 1 124 ? 11.740 -12.571 -8.362 1.00 88.62 124 PRO A O 1
ATOM 963 N N . THR A 1 125 ? 12.245 -13.249 -6.279 1.00 90.94 125 THR A N 1
ATOM 964 C CA . THR A 1 125 ? 11.753 -12.047 -5.595 1.00 90.94 125 THR A CA 1
ATOM 965 C C . THR A 1 125 ? 12.814 -10.949 -5.625 1.00 90.94 125 THR A C 1
ATOM 967 O O . THR A 1 125 ? 13.457 -10.678 -4.614 1.00 90.94 125 THR A O 1
ATOM 970 N N . ASP A 1 126 ? 12.988 -10.320 -6.784 1.00 91.00 126 ASP A N 1
ATOM 971 C CA . ASP A 1 126 ? 14.007 -9.296 -7.017 1.00 91.00 126 ASP A CA 1
ATOM 972 C C . ASP A 1 126 ? 13.466 -8.115 -7.834 1.00 91.00 126 ASP A C 1
ATOM 974 O O . ASP A 1 126 ? 12.385 -8.172 -8.422 1.00 91.00 126 ASP A O 1
ATOM 978 N N . SER A 1 127 ? 14.234 -7.024 -7.869 1.00 92.75 127 SER A N 1
ATOM 979 C CA . SER A 1 127 ? 14.020 -5.929 -8.818 1.00 92.75 127 SER A CA 1
ATOM 980 C C . SER A 1 127 ? 14.847 -6.123 -10.094 1.00 92.75 127 SER A C 1
ATOM 982 O O . SER A 1 127 ? 15.608 -7.081 -10.228 1.00 92.75 127 SER A O 1
ATOM 984 N N . TRP A 1 128 ? 14.764 -5.164 -11.016 1.00 89.06 128 TRP A N 1
ATOM 985 C CA . TRP A 1 128 ? 15.643 -5.087 -12.187 1.00 89.06 128 TRP A CA 1
ATOM 986 C C . TRP A 1 128 ? 17.152 -5.010 -11.868 1.00 89.06 128 TRP A C 1
ATOM 988 O O . TRP A 1 128 ? 17.958 -5.297 -12.748 1.00 89.06 128 TRP A O 1
ATOM 998 N N . ASP A 1 129 ? 17.530 -4.688 -10.624 1.00 86.62 129 ASP A N 1
ATOM 999 C CA . ASP A 1 129 ? 18.915 -4.699 -10.122 1.00 86.62 129 ASP A CA 1
ATOM 1000 C C . ASP A 1 129 ? 19.284 -6.038 -9.441 1.00 86.62 129 ASP A C 1
ATOM 1002 O O . ASP A 1 129 ? 20.290 -6.157 -8.744 1.00 86.62 129 ASP A O 1
ATOM 1006 N N . LEU A 1 130 ? 18.450 -7.074 -9.605 1.00 90.50 130 LEU A N 1
ATOM 1007 C CA . LEU A 1 130 ? 18.650 -8.423 -9.048 1.00 90.50 130 LEU A CA 1
ATOM 1008 C C . LEU A 1 130 ? 18.742 -8.465 -7.512 1.00 90.50 130 LEU A C 1
ATOM 1010 O O . LEU A 1 130 ? 19.390 -9.336 -6.937 1.00 90.50 130 LEU A O 1
ATOM 1014 N N . ASN A 1 131 ? 18.146 -7.473 -6.848 1.00 94.06 131 ASN A N 1
ATOM 1015 C CA . ASN A 1 131 ? 18.000 -7.400 -5.399 1.00 94.06 131 ASN A CA 1
ATOM 1016 C C . ASN A 1 131 ? 16.911 -6.378 -5.019 1.00 94.06 131 ASN A C 1
ATOM 1018 O O . ASN A 1 131 ? 16.410 -5.642 -5.872 1.00 94.06 131 ASN A O 1
ATOM 1022 N N . LEU A 1 132 ? 16.574 -6.287 -3.728 1.00 96.44 132 LEU A N 1
ATOM 1023 C CA . LEU A 1 132 ? 15.623 -5.305 -3.182 1.00 96.44 132 LEU A CA 1
ATOM 1024 C C . LEU A 1 132 ? 16.278 -4.259 -2.264 1.00 96.44 132 LEU A C 1
ATOM 1026 O O . LEU A 1 132 ? 15.580 -3.571 -1.519 1.00 96.44 132 LEU A O 1
ATOM 1030 N N . ASN A 1 133 ? 17.604 -4.098 -2.293 1.00 96.31 133 ASN A N 1
ATOM 1031 C CA . ASN A 1 133 ? 18.338 -3.311 -1.295 1.00 96.31 133 ASN A CA 1
ATOM 1032 C C . ASN A 1 133 ? 17.938 -1.832 -1.263 1.00 96.31 133 ASN A C 1
ATOM 1034 O O . ASN A 1 133 ? 18.000 -1.188 -0.208 1.00 96.31 133 ASN A O 1
ATOM 1038 N N . TYR A 1 134 ? 17.502 -1.289 -2.400 1.00 96.44 134 TYR A N 1
ATOM 1039 C CA . TYR A 1 134 ? 16.971 0.065 -2.470 1.00 96.44 134 TYR A CA 1
ATOM 1040 C C . TYR A 1 134 ? 15.705 0.262 -1.635 1.00 96.44 134 TYR A C 1
ATOM 1042 O O . TYR A 1 134 ? 15.534 1.343 -1.091 1.00 96.44 134 TYR A O 1
ATOM 1050 N N . TRP A 1 135 ? 14.895 -0.764 -1.393 1.00 97.31 135 TRP A N 1
ATOM 1051 C CA . TRP A 1 135 ? 13.652 -0.631 -0.620 1.00 97.31 135 TRP A CA 1
ATOM 1052 C C . TRP A 1 135 ? 13.699 -1.356 0.726 1.00 97.31 135 TRP A C 1
ATOM 1054 O O . TRP A 1 135 ? 13.089 -0.912 1.700 1.00 97.31 135 TRP A O 1
ATOM 1064 N N . ASN A 1 136 ? 14.443 -2.460 0.812 1.00 95.25 136 ASN A N 1
ATOM 1065 C CA . ASN A 1 136 ? 14.501 -3.305 1.996 1.00 95.25 136 ASN A CA 1
ATOM 1066 C C . ASN A 1 136 ? 15.868 -3.996 2.144 1.00 95.25 136 ASN A C 1
ATOM 1068 O O . ASN A 1 136 ? 16.091 -5.089 1.636 1.00 95.25 136 ASN A O 1
ATOM 1072 N N . ASN A 1 137 ? 16.778 -3.352 2.877 1.00 95.19 137 ASN A N 1
ATOM 1073 C CA . ASN A 1 137 ? 18.102 -3.881 3.240 1.00 95.19 137 ASN A CA 1
ATOM 1074 C C . ASN A 1 137 ? 18.346 -3.895 4.761 1.00 95.19 137 ASN A C 1
ATOM 1076 O O . ASN A 1 137 ? 19.488 -3.968 5.211 1.00 95.19 137 ASN A O 1
ATOM 1080 N N . GLY A 1 138 ? 17.290 -3.742 5.566 1.00 96.12 138 GLY A N 1
ATOM 1081 C CA . GLY A 1 138 ? 17.390 -3.657 7.026 1.00 96.12 138 GLY A CA 1
ATOM 1082 C C . GLY A 1 138 ? 17.889 -2.315 7.578 1.00 96.12 138 GLY A C 1
ATOM 1083 O O . GLY A 1 138 ? 18.039 -2.190 8.795 1.00 96.12 138 GLY A O 1
ATOM 1084 N N . TYR A 1 139 ? 18.120 -1.296 6.740 1.00 97.62 139 TYR A N 1
ATOM 1085 C CA . TYR A 1 139 ? 18.458 0.042 7.230 1.00 97.62 139 TYR A CA 1
ATOM 1086 C C . TYR A 1 139 ? 17.354 0.573 8.168 1.00 97.62 139 TYR A C 1
ATOM 1088 O O . TYR A 1 139 ? 16.185 0.583 7.766 1.00 97.62 139 TYR A O 1
ATOM 1096 N N . PRO A 1 140 ? 17.683 1.075 9.381 1.00 97.38 140 PRO A N 1
ATOM 1097 C CA . PRO A 1 140 ? 16.678 1.452 10.379 1.00 97.38 140 PRO A CA 1
ATOM 1098 C C . PRO A 1 140 ? 15.610 2.426 9.870 1.00 97.38 140 PRO A C 1
ATOM 1100 O O . PRO A 1 140 ? 14.442 2.291 10.223 1.00 97.38 140 PRO A O 1
ATOM 1103 N N . GLY A 1 141 ? 15.987 3.374 9.004 1.00 96.62 141 GLY A N 1
ATOM 1104 C CA . GLY A 1 141 ? 15.040 4.310 8.397 1.00 96.62 141 GLY A CA 1
ATOM 1105 C C . GLY A 1 141 ? 13.997 3.624 7.509 1.00 96.62 141 GLY A C 1
ATOM 1106 O O . GLY A 1 141 ? 12.816 3.931 7.634 1.00 96.62 141 GLY A O 1
ATOM 1107 N N . LYS A 1 142 ? 14.407 2.658 6.675 1.00 97.62 142 LYS A N 1
ATOM 1108 C CA . LYS A 1 142 ? 13.495 1.905 5.795 1.00 97.62 142 LYS A CA 1
ATOM 1109 C C . LYS A 1 142 ? 12.595 0.980 6.603 1.00 97.62 142 LYS A C 1
ATOM 1111 O O . LYS A 1 142 ? 11.389 0.954 6.384 1.00 97.62 142 LYS A O 1
ATOM 1116 N N . THR A 1 143 ? 13.161 0.287 7.593 1.00 96.88 143 THR A N 1
ATOM 1117 C CA . THR A 1 143 ? 12.396 -0.558 8.522 1.00 96.88 143 THR A CA 1
ATOM 1118 C C . THR A 1 143 ? 11.317 0.247 9.247 1.00 96.88 143 THR A C 1
ATOM 1120 O O . THR A 1 143 ? 10.179 -0.205 9.348 1.00 96.88 143 THR A O 1
ATOM 1123 N N . GLN A 1 144 ? 11.642 1.461 9.702 1.00 97.12 144 GLN A N 1
ATOM 1124 C CA . GLN A 1 144 ? 10.680 2.337 10.370 1.00 97.12 144 GLN A CA 1
ATOM 1125 C C . GLN A 1 144 ? 9.531 2.757 9.439 1.00 97.12 144 GLN A C 1
ATOM 1127 O O . GLN A 1 144 ? 8.383 2.780 9.887 1.00 97.12 144 GLN A O 1
ATOM 1132 N N . ILE A 1 145 ? 9.820 3.060 8.165 1.00 97.50 145 ILE A N 1
ATOM 1133 C CA . ILE A 1 145 ? 8.791 3.368 7.158 1.00 97.50 145 ILE A CA 1
ATOM 1134 C C . ILE A 1 145 ? 7.869 2.159 6.966 1.00 97.50 145 ILE A C 1
ATOM 1136 O O . ILE A 1 145 ? 6.663 2.298 7.145 1.00 97.50 145 ILE A O 1
ATOM 1140 N N . TRP A 1 146 ? 8.416 0.967 6.698 1.00 96.62 146 TRP A N 1
ATOM 1141 C CA . TRP A 1 146 ? 7.617 -0.250 6.490 1.00 96.62 146 TRP A CA 1
ATOM 1142 C C . TRP A 1 146 ? 6.728 -0.597 7.688 1.00 96.62 146 TRP A C 1
ATOM 1144 O O . TRP A 1 146 ? 5.563 -0.962 7.517 1.00 96.62 146 TRP A O 1
ATOM 1154 N N . GLN A 1 147 ? 7.251 -0.445 8.907 1.00 95.62 147 GLN A N 1
ATOM 1155 C CA . GLN A 1 147 ? 6.482 -0.680 10.129 1.00 95.62 147 GLN A CA 1
ATOM 1156 C C . GLN A 1 147 ? 5.326 0.312 10.283 1.00 95.62 147 GLN A C 1
ATOM 1158 O O . GLN A 1 147 ? 4.197 -0.090 10.559 1.00 95.62 147 GLN A O 1
ATOM 1163 N N . ASN A 1 148 ? 5.587 1.607 10.086 1.00 96.81 148 ASN A N 1
ATOM 1164 C CA . ASN A 1 148 ? 4.541 2.624 10.184 1.00 96.81 148 ASN A CA 1
ATOM 1165 C C . ASN A 1 148 ? 3.498 2.487 9.074 1.00 96.81 148 ASN A C 1
ATOM 1167 O O . ASN A 1 148 ? 2.314 2.675 9.340 1.00 96.81 148 ASN A O 1
ATOM 1171 N N . LEU A 1 149 ? 3.919 2.121 7.863 1.00 96.62 149 LEU A N 1
ATOM 1172 C CA . LEU A 1 149 ? 3.020 1.863 6.746 1.00 96.62 149 LEU A CA 1
ATOM 1173 C C . LEU A 1 149 ? 2.087 0.684 7.037 1.00 96.62 149 LEU A C 1
ATOM 1175 O O . LEU A 1 149 ? 0.878 0.802 6.848 1.00 96.62 149 LEU A O 1
ATOM 1179 N N . SER A 1 150 ? 2.631 -0.413 7.572 1.00 95.31 150 SER A N 1
ATOM 1180 C CA . SER A 1 150 ? 1.842 -1.588 7.971 1.00 95.31 150 SER A CA 1
ATOM 1181 C C . SER A 1 150 ? 0.816 -1.224 9.049 1.00 95.31 150 SER A C 1
ATOM 1183 O O . SER A 1 150 ? -0.374 -1.472 8.873 1.00 95.31 150 SER A O 1
ATOM 1185 N N . LEU A 1 151 ? 1.237 -0.504 10.099 1.00 95.88 151 LEU A N 1
ATOM 1186 C CA . LEU A 1 151 ? 0.321 -0.008 11.133 1.00 95.88 151 LEU A CA 1
ATOM 1187 C C . LEU A 1 151 ? -0.763 0.913 10.558 1.00 95.88 151 LEU A C 1
ATOM 1189 O O . LEU A 1 151 ? -1.934 0.773 10.905 1.00 95.88 151 LEU A O 1
ATOM 1193 N N . ALA A 1 152 ? -0.401 1.860 9.692 1.00 97.00 152 ALA A N 1
ATOM 1194 C CA . ALA A 1 152 ? -1.363 2.769 9.076 1.00 97.00 152 ALA A CA 1
ATOM 1195 C C . ALA A 1 152 ? -2.404 2.008 8.246 1.00 97.00 152 ALA A C 1
ATOM 1197 O O . ALA A 1 152 ? -3.596 2.300 8.363 1.00 97.00 152 ALA A O 1
ATOM 1198 N N . ARG A 1 153 ? -1.972 0.996 7.481 1.00 96.50 153 ARG A N 1
ATOM 1199 C CA . ARG A 1 153 ? -2.861 0.108 6.724 1.00 96.50 153 ARG A CA 1
ATOM 1200 C C . ARG A 1 153 ? -3.801 -0.666 7.646 1.00 96.50 153 ARG A C 1
ATOM 1202 O O . ARG A 1 153 ? -5.004 -0.675 7.403 1.00 96.50 153 ARG A O 1
ATOM 1209 N N . GLU A 1 154 ? -3.282 -1.257 8.719 1.00 95.31 154 GLU A N 1
ATOM 1210 C CA . GLU A 1 154 ? -4.075 -1.999 9.708 1.00 95.31 154 GLU A CA 1
ATOM 1211 C C . GLU A 1 154 ? -5.176 -1.132 10.333 1.00 95.31 154 GLU A C 1
ATOM 1213 O O . GLU A 1 154 ? -6.345 -1.528 10.340 1.00 95.31 154 GLU A O 1
ATOM 1218 N N . TYR A 1 155 ? -4.835 0.073 10.807 1.00 96.88 155 TYR A N 1
ATOM 1219 C CA . TYR A 1 155 ? -5.823 1.005 11.357 1.00 96.88 155 TYR A CA 1
ATOM 1220 C C . TYR A 1 155 ? -6.838 1.445 10.293 1.00 96.88 155 TYR A C 1
ATOM 1222 O O . TYR A 1 155 ? -8.037 1.454 10.576 1.00 96.88 155 TYR A O 1
ATOM 1230 N N . LEU A 1 156 ? -6.388 1.789 9.079 1.00 97.62 156 LEU A N 1
ATOM 1231 C CA . LEU A 1 156 ? -7.264 2.285 8.013 1.00 97.62 156 LEU A CA 1
ATOM 1232 C C . LEU A 1 156 ? -8.248 1.237 7.519 1.00 97.62 156 LEU A C 1
ATOM 1234 O O . LEU A 1 156 ? -9.436 1.539 7.394 1.00 97.62 156 LEU A O 1
ATOM 1238 N N . ILE A 1 157 ? -7.793 0.007 7.299 1.00 97.31 157 ILE A N 1
ATOM 1239 C CA . ILE A 1 157 ? -8.678 -1.094 6.919 1.00 97.31 157 ILE A CA 1
ATOM 1240 C C . ILE A 1 157 ? -9.682 -1.355 8.037 1.00 97.31 157 ILE A C 1
ATOM 1242 O O . ILE A 1 157 ? -10.880 -1.396 7.778 1.00 97.31 157 ILE A O 1
ATOM 1246 N N . SER A 1 158 ? -9.223 -1.433 9.287 1.00 96.19 158 SER A N 1
ATOM 1247 C CA . SER A 1 158 ? -10.109 -1.667 10.432 1.00 96.19 158 SER A CA 1
ATOM 1248 C C . SER A 1 158 ? -11.167 -0.576 10.572 1.00 96.19 158 SER A C 1
ATOM 1250 O O . SER A 1 158 ? -12.323 -0.869 10.868 1.00 96.19 158 SER A O 1
ATOM 1252 N N . TYR A 1 159 ? -10.805 0.684 10.335 1.00 97.38 159 TYR A N 1
ATOM 1253 C CA . TYR A 1 159 ? -11.761 1.786 10.340 1.00 97.38 159 TYR A CA 1
ATOM 1254 C C . TYR A 1 159 ? -12.734 1.708 9.157 1.00 97.38 159 TYR A C 1
ATOM 1256 O O . TYR A 1 159 ? -13.935 1.847 9.358 1.00 97.38 159 TYR A O 1
ATOM 1264 N N . THR A 1 160 ? -12.243 1.402 7.954 1.00 97.56 160 THR A N 1
ATOM 1265 C CA . THR A 1 160 ? -13.069 1.243 6.743 1.00 97.56 160 THR A CA 1
ATOM 1266 C C . THR A 1 160 ? -14.106 0.129 6.914 1.00 97.56 160 THR A C 1
ATOM 1268 O O . THR A 1 160 ? -15.292 0.349 6.688 1.00 97.56 160 THR A O 1
ATOM 1271 N N . VAL A 1 161 ? -13.681 -1.037 7.408 1.00 96.94 161 VAL A N 1
ATOM 1272 C CA . VAL A 1 161 ? -14.564 -2.182 7.682 1.00 96.94 161 VAL A CA 1
ATOM 1273 C C . VAL A 1 161 ? -15.581 -1.850 8.778 1.00 96.94 161 VAL A C 1
ATOM 1275 O O . VAL A 1 161 ? -16.752 -2.196 8.651 1.00 96.94 161 VAL A O 1
ATOM 1278 N N . ALA A 1 162 ? -15.178 -1.118 9.824 1.00 97.25 162 ALA A N 1
ATOM 1279 C CA . ALA A 1 162 ? -16.099 -0.678 10.873 1.00 97.25 162 ALA A CA 1
ATOM 1280 C C . ALA A 1 162 ? -17.174 0.289 10.351 1.00 97.25 162 ALA A C 1
ATOM 1282 O O . ALA A 1 162 ? -18.263 0.325 10.912 1.00 97.25 162 ALA A O 1
ATOM 1283 N N . LEU A 1 163 ? -16.899 1.053 9.291 1.00 97.25 163 LEU A N 1
ATOM 1284 C CA . LEU A 1 163 ? -17.886 1.903 8.616 1.00 97.25 163 LEU A CA 1
ATOM 1285 C C . LEU A 1 163 ? -18.785 1.123 7.639 1.00 97.25 163 LEU A C 1
ATOM 1287 O O . LEU A 1 163 ? -19.735 1.693 7.114 1.00 97.25 163 LEU A O 1
ATOM 1291 N N . GLY A 1 164 ? -18.497 -0.159 7.386 1.00 95.50 164 GLY A N 1
ATOM 1292 C CA . GLY A 1 164 ? -19.180 -0.951 6.359 1.00 95.50 164 GLY A CA 1
ATOM 1293 C C . GLY A 1 164 ? -18.786 -0.580 4.923 1.00 95.50 164 GLY A C 1
ATOM 1294 O O . GLY A 1 164 ? -19.517 -0.912 3.993 1.00 95.50 164 GLY A O 1
ATOM 1295 N N . ASP A 1 165 ? -17.655 0.107 4.739 1.00 93.56 165 ASP A N 1
ATOM 1296 C CA . ASP A 1 165 ? -17.161 0.557 3.435 1.00 93.56 165 ASP A CA 1
ATOM 1297 C C . ASP A 1 165 ? -16.225 -0.469 2.769 1.00 93.56 165 ASP A C 1
ATOM 1299 O O . ASP A 1 165 ? -15.676 -1.372 3.404 1.00 93.56 165 ASP A O 1
ATOM 1303 N N . ASN A 1 166 ? -15.994 -0.290 1.464 1.00 91.62 166 ASN A N 1
ATOM 1304 C CA . ASN A 1 166 ? -15.037 -1.096 0.706 1.00 91.62 166 ASN A CA 1
ATOM 1305 C C . ASN A 1 166 ? -13.591 -0.693 1.021 1.00 91.62 166 ASN A C 1
ATOM 1307 O O . ASN A 1 166 ? -13.223 0.481 0.922 1.00 91.62 166 ASN A O 1
ATOM 1311 N N . ILE A 1 167 ? -12.754 -1.685 1.325 1.00 94.62 167 ILE A N 1
ATOM 1312 C CA . ILE A 1 167 ? -11.307 -1.512 1.489 1.00 94.62 167 ILE A CA 1
ATOM 1313 C C . ILE A 1 167 ? -10.642 -1.187 0.145 1.00 94.62 167 ILE A C 1
ATOM 1315 O O . ILE A 1 167 ? -11.106 -1.624 -0.907 1.00 94.62 167 ILE A O 1
ATOM 1319 N N . SER A 1 168 ? -9.544 -0.431 0.182 1.00 93.25 168 SER A N 1
ATOM 1320 C CA . SER A 1 168 ? -8.777 -0.014 -1.001 1.00 93.25 168 SER A CA 1
ATOM 1321 C C . SER A 1 168 ? -9.637 0.581 -2.136 1.00 93.25 168 SER A C 1
ATOM 1323 O O . SER A 1 168 ? -9.548 0.136 -3.283 1.00 93.25 168 SER A O 1
ATOM 1325 N N . PRO A 1 169 ? -10.483 1.591 -1.853 1.00 93.00 169 PRO A N 1
ATOM 1326 C CA . PRO A 1 169 ? -11.325 2.214 -2.865 1.00 93.00 169 PRO A CA 1
ATOM 1327 C C . PRO A 1 169 ? -10.491 3.002 -3.885 1.00 93.00 169 PRO A C 1
ATOM 1329 O O . PRO A 1 169 ? -9.454 3.584 -3.557 1.00 93.00 169 PRO A O 1
ATOM 1332 N N . LEU A 1 170 ? -10.982 3.103 -5.122 1.00 89.44 170 LEU A N 1
ATOM 1333 C CA . LEU A 1 170 ? -10.445 4.061 -6.088 1.00 89.44 170 LEU A CA 1
ATOM 1334 C C . LEU A 1 170 ? -10.766 5.483 -5.622 1.00 89.44 170 LEU A C 1
ATOM 1336 O O . LEU A 1 170 ? -11.933 5.847 -5.473 1.00 89.44 170 LEU A O 1
ATOM 1340 N N . ILE A 1 171 ? -9.731 6.295 -5.410 1.00 85.75 171 ILE A N 1
ATOM 1341 C CA . ILE A 1 171 ? -9.894 7.689 -5.004 1.00 85.75 171 ILE A CA 1
ATOM 1342 C C . ILE A 1 171 ? -9.825 8.583 -6.237 1.00 85.75 171 ILE A C 1
ATOM 1344 O O . ILE A 1 171 ? -8.787 8.695 -6.885 1.00 85.75 171 ILE A O 1
ATOM 1348 N N . TYR A 1 172 ? -10.938 9.246 -6.549 1.00 77.88 172 TYR A N 1
ATOM 1349 C CA . TYR A 1 172 ? -10.966 10.270 -7.584 1.00 77.88 172 TYR A CA 1
ATOM 1350 C C . TYR A 1 172 ? -10.487 11.609 -7.013 1.00 77.88 172 TYR A C 1
ATOM 1352 O O . TYR A 1 172 ? -11.106 12.166 -6.104 1.00 77.88 172 TYR A O 1
ATOM 1360 N N . LEU A 1 173 ? -9.383 12.117 -7.559 1.00 71.25 173 LEU A N 1
ATOM 1361 C CA . LEU A 1 173 ? -8.754 13.378 -7.177 1.00 71.25 173 LEU A CA 1
ATOM 1362 C C . LEU A 1 173 ? -8.812 14.353 -8.358 1.00 71.25 173 LEU A C 1
ATOM 1364 O O . LEU A 1 173 ? -7.916 14.345 -9.204 1.00 71.25 173 LEU A O 1
ATOM 1368 N N . PRO A 1 174 ? -9.859 15.184 -8.467 1.00 68.31 174 PRO A N 1
ATOM 1369 C CA . PRO A 1 174 ? -9.894 16.170 -9.527 1.00 68.31 174 PRO A CA 1
ATOM 1370 C C . PRO A 1 174 ? -8.828 17.240 -9.262 1.00 68.31 174 PRO A C 1
ATOM 1372 O O . PRO A 1 174 ? -8.754 17.799 -8.167 1.00 68.31 174 PRO A O 1
ATOM 1375 N N . PHE A 1 175 ? -8.016 17.543 -10.280 1.00 65.19 175 PHE A N 1
ATOM 1376 C CA . PHE A 1 175 ? -6.869 18.461 -10.188 1.00 65.19 175 PHE A CA 1
ATOM 1377 C C . PHE A 1 175 ? -7.213 19.862 -9.647 1.00 65.19 175 PHE A C 1
ATOM 1379 O O . PHE A 1 175 ? -6.342 20.560 -9.133 1.00 65.19 175 PHE A O 1
ATOM 1386 N N . ASN A 1 176 ? -8.473 20.292 -9.760 1.00 70.56 176 ASN A N 1
ATOM 1387 C CA . ASN A 1 176 ? -8.939 21.599 -9.293 1.00 70.56 176 ASN A CA 1
ATOM 1388 C C . ASN A 1 176 ? -9.350 21.634 -7.808 1.00 70.56 176 ASN A C 1
ATOM 1390 O O . ASN A 1 176 ? -9.540 22.727 -7.280 1.00 70.56 176 ASN A O 1
ATOM 1394 N N . THR A 1 177 ? -9.493 20.487 -7.134 1.00 60.16 177 THR A N 1
ATOM 1395 C CA . THR A 1 177 ? -9.827 20.411 -5.695 1.00 60.16 177 THR A CA 1
ATOM 1396 C C . THR A 1 177 ? -8.865 19.531 -4.893 1.00 60.16 177 THR A C 1
ATOM 1398 O O . THR A 1 177 ? -9.077 19.303 -3.704 1.00 60.16 177 THR A O 1
ATOM 1401 N N . THR A 1 178 ? -7.796 19.037 -5.514 1.00 59.12 178 THR A N 1
ATOM 1402 C CA . THR A 1 178 ? -6.668 18.394 -4.829 1.00 59.12 178 THR A CA 1
ATOM 1403 C C . THR A 1 178 ? -5.959 19.344 -3.855 1.00 59.12 178 THR A C 1
ATOM 1405 O O . THR A 1 178 ? -5.898 20.546 -4.116 1.00 59.12 178 THR A O 1
ATOM 1408 N N . PRO A 1 179 ? -5.373 18.831 -2.753 1.00 53.81 179 PRO A N 1
ATOM 1409 C CA . PRO A 1 179 ? -5.089 17.411 -2.492 1.00 53.81 179 PRO A CA 1
ATOM 1410 C C . PRO A 1 179 ? -6.142 16.650 -1.662 1.00 53.81 179 PRO A C 1
ATOM 1412 O O . PRO A 1 179 ? -5.975 15.450 -1.450 1.00 53.81 179 PRO A O 1
ATOM 1415 N N . ASN A 1 180 ? -7.219 17.296 -1.203 1.00 59.69 180 ASN A N 1
ATOM 1416 C CA . ASN A 1 180 ? -8.131 16.703 -0.219 1.00 59.69 180 ASN A CA 1
ATOM 1417 C C . ASN A 1 180 ? -9.487 16.330 -0.832 1.00 59.69 180 ASN A C 1
ATOM 1419 O O . ASN A 1 180 ? -10.137 17.147 -1.482 1.00 59.69 180 ASN A O 1
ATOM 1423 N N . SER A 1 181 ? -9.938 15.097 -0.585 1.00 62.22 181 SER A N 1
ATOM 1424 C CA . SER A 1 181 ? -11.328 14.706 -0.840 1.00 62.22 181 SER A CA 1
ATOM 1425 C C . SER A 1 181 ? -12.248 15.391 0.178 1.00 62.22 181 SER A C 1
ATOM 1427 O O . SER A 1 181 ? -11.830 15.714 1.288 1.00 62.22 181 SER A O 1
ATOM 1429 N N . THR A 1 182 ? -13.529 15.575 -0.149 1.00 69.94 182 THR A N 1
ATOM 1430 C CA . THR A 1 182 ? -14.531 16.035 0.832 1.00 69.94 182 THR A CA 1
ATOM 1431 C C . THR A 1 182 ? -14.850 14.978 1.895 1.00 69.94 182 THR A C 1
ATOM 1433 O O . THR A 1 182 ? -15.476 15.296 2.904 1.00 69.94 182 THR A O 1
ATOM 1436 N N . SER A 1 183 ? -14.427 13.727 1.692 1.00 86.50 183 SER A N 1
ATOM 1437 C CA . SER A 1 183 ? -14.618 12.622 2.630 1.00 86.50 183 SER A CA 1
ATOM 1438 C C . SER A 1 183 ? -13.342 12.341 3.426 1.00 86.50 183 SER A C 1
ATOM 1440 O O . SER A 1 183 ? -12.252 12.206 2.859 1.00 86.50 183 SER A O 1
ATOM 1442 N N . LEU A 1 184 ? -13.483 12.206 4.751 1.00 90.75 184 LEU A N 1
ATOM 1443 C CA . LEU A 1 184 ? -12.377 11.847 5.641 1.00 90.75 184 LEU A CA 1
ATOM 1444 C C . LEU A 1 184 ? -11.759 10.509 5.227 1.00 90.75 184 LEU A C 1
ATOM 1446 O O . LEU A 1 184 ? -10.546 10.430 5.060 1.00 90.75 184 LEU A O 1
ATOM 1450 N N . ILE A 1 185 ? -12.582 9.475 5.026 1.00 92.69 185 ILE A N 1
ATOM 1451 C CA . ILE A 1 185 ? -12.083 8.128 4.731 1.00 92.69 185 ILE A CA 1
ATOM 1452 C C . ILE A 1 185 ? -11.326 8.093 3.398 1.00 92.69 185 ILE A C 1
ATOM 1454 O O . ILE A 1 185 ? -10.247 7.516 3.318 1.00 92.69 185 ILE A O 1
ATOM 1458 N N . TYR A 1 186 ? -11.814 8.807 2.381 1.00 91.50 186 TYR A N 1
ATOM 1459 C CA . TYR A 1 186 ? -11.135 8.919 1.086 1.00 91.50 186 TYR A CA 1
ATOM 1460 C C . TYR A 1 186 ? -9.842 9.729 1.161 1.00 91.50 186 TYR A C 1
ATOM 1462 O O . TYR A 1 186 ? -8.867 9.385 0.497 1.00 91.50 186 TYR A O 1
ATOM 1470 N N . THR A 1 187 ? -9.799 10.762 2.003 1.00 91.50 187 THR A N 1
ATOM 1471 C CA . THR A 1 187 ? -8.559 11.505 2.267 1.00 91.50 187 THR A CA 1
ATOM 1472 C C . THR A 1 187 ? -7.513 10.609 2.932 1.00 91.50 187 THR A C 1
ATOM 1474 O O . THR A 1 187 ? -6.352 10.627 2.531 1.00 91.50 187 THR A O 1
ATOM 1477 N N . LEU A 1 188 ? -7.911 9.770 3.894 1.00 95.31 188 LEU A N 1
ATOM 1478 C CA . LEU A 1 188 ? -6.993 8.837 4.554 1.00 95.31 188 LEU A CA 1
ATOM 1479 C C . LEU A 1 188 ? -6.506 7.720 3.618 1.00 95.31 188 LEU A C 1
ATOM 1481 O O . LEU A 1 188 ? -5.327 7.377 3.666 1.00 95.31 188 LEU A O 1
ATOM 1485 N N . TRP A 1 189 ? -7.365 7.196 2.737 1.00 95.81 189 TRP A N 1
ATOM 1486 C CA . TRP A 1 189 ? -6.948 6.262 1.682 1.00 95.81 189 TRP A CA 1
ATOM 1487 C C . TRP A 1 189 ? -5.972 6.903 0.700 1.00 95.81 189 TRP A C 1
ATOM 1489 O O . TRP A 1 189 ? -4.955 6.292 0.386 1.00 95.81 189 TRP A O 1
ATOM 1499 N N . ASN A 1 190 ? -6.205 8.156 0.297 1.00 93.50 190 ASN A N 1
ATOM 1500 C CA . ASN A 1 190 ? -5.239 8.890 -0.516 1.00 93.50 190 ASN A CA 1
ATOM 1501 C C . ASN A 1 190 ? -3.884 9.036 0.195 1.00 93.50 190 ASN A C 1
ATOM 1503 O O . ASN A 1 190 ? -2.837 8.800 -0.399 1.00 93.50 190 ASN A O 1
ATOM 1507 N N . TYR A 1 191 ? -3.890 9.379 1.486 1.00 95.62 191 TYR A N 1
ATOM 1508 C CA . TYR A 1 191 ? -2.655 9.468 2.269 1.00 95.62 191 TYR A CA 1
ATOM 1509 C C . TYR A 1 191 ? -1.928 8.126 2.345 1.00 95.62 191 TYR A C 1
ATOM 1511 O O . TYR A 1 191 ? -0.698 8.114 2.294 1.00 95.62 191 TYR A O 1
ATOM 1519 N N . LEU A 1 192 ? -2.659 7.010 2.441 1.00 96.38 192 LEU A N 1
ATOM 1520 C CA . LEU A 1 192 ? -2.046 5.686 2.421 1.00 96.38 192 LEU A CA 1
ATOM 1521 C C . LEU A 1 192 ? -1.398 5.416 1.060 1.00 96.38 192 LEU A C 1
ATOM 1523 O O . LEU A 1 192 ? -0.235 5.040 1.035 1.00 96.38 192 LEU A O 1
ATOM 1527 N N . TYR A 1 193 ? -2.086 5.688 -0.051 1.00 95.31 193 TYR A N 1
ATOM 1528 C CA . TYR A 1 193 ? -1.531 5.489 -1.398 1.00 95.31 193 TYR A CA 1
ATOM 1529 C C . TYR A 1 193 ? -0.287 6.336 -1.651 1.00 95.31 193 TYR A C 1
ATOM 1531 O O . TYR A 1 193 ? 0.676 5.860 -2.247 1.00 95.31 193 TYR A O 1
ATOM 1539 N N . ILE A 1 194 ? -0.265 7.569 -1.140 1.00 94.62 194 ILE A N 1
ATOM 1540 C CA . ILE A 1 194 ? 0.944 8.391 -1.167 1.00 94.62 194 ILE A CA 1
ATOM 1541 C C . ILE A 1 194 ? 2.040 7.724 -0.332 1.00 94.62 194 ILE A C 1
ATOM 1543 O O . ILE A 1 194 ? 3.153 7.577 -0.821 1.00 94.62 194 ILE A O 1
ATOM 1547 N N . ALA A 1 195 ? 1.748 7.292 0.899 1.00 96.06 195 ALA A N 1
ATOM 1548 C CA . ALA A 1 195 ? 2.719 6.651 1.791 1.00 96.06 195 ALA A CA 1
ATOM 1549 C C . ALA A 1 195 ? 3.243 5.289 1.292 1.00 96.06 195 ALA A C 1
ATOM 1551 O O . ALA A 1 195 ? 4.330 4.877 1.694 1.00 96.06 195 ALA A O 1
ATOM 1552 N N . GLU A 1 196 ? 2.504 4.603 0.419 1.00 95.69 196 GLU A N 1
ATOM 1553 C CA . GLU A 1 196 ? 2.925 3.368 -0.258 1.00 95.69 196 GLU A CA 1
ATOM 1554 C C . GLU A 1 196 ? 3.919 3.614 -1.403 1.00 95.69 196 GLU A C 1
ATOM 1556 O O . GLU A 1 196 ? 4.510 2.660 -1.911 1.00 95.69 196 GLU A O 1
ATOM 1561 N N . GLY A 1 197 ? 4.140 4.877 -1.788 1.00 96.12 197 GLY A N 1
ATOM 1562 C CA . GLY A 1 197 ? 5.112 5.263 -2.806 1.00 96.12 197 GLY A CA 1
ATOM 1563 C C . GLY A 1 197 ? 6.501 4.683 -2.529 1.00 96.12 197 GLY A C 1
ATOM 1564 O O . GLY A 1 197 ? 7.109 4.912 -1.481 1.00 96.12 197 GLY A O 1
ATOM 1565 N N . SER A 1 198 ? 7.038 3.931 -3.487 1.00 96.69 198 SER A N 1
ATOM 1566 C CA . SER A 1 198 ? 8.309 3.228 -3.305 1.00 96.69 198 SER A CA 1
ATOM 1567 C C . SER A 1 198 ? 9.509 4.171 -3.163 1.00 96.69 198 SER A C 1
ATOM 1569 O O . SER A 1 198 ? 10.514 3.794 -2.555 1.00 96.69 198 SER A O 1
ATOM 1571 N N . ASP A 1 199 ? 9.397 5.409 -3.654 1.00 96.94 199 ASP A N 1
ATOM 1572 C CA . ASP A 1 199 ? 10.431 6.445 -3.552 1.00 96.94 199 ASP A CA 1
ATOM 1573 C C . ASP A 1 199 ? 10.842 6.745 -2.110 1.00 96.94 199 ASP A C 1
ATOM 1575 O O . ASP A 1 199 ? 12.016 7.009 -1.839 1.00 96.94 199 ASP A O 1
ATOM 1579 N N . TRP A 1 200 ? 9.904 6.649 -1.159 1.00 97.56 200 TRP A N 1
ATOM 1580 C CA . TRP A 1 200 ? 10.192 6.898 0.253 1.00 97.56 200 TRP A CA 1
ATOM 1581 C C . TRP A 1 200 ? 11.301 5.991 0.771 1.00 97.56 200 TRP A C 1
ATOM 1583 O O . TRP A 1 200 ? 12.234 6.451 1.430 1.00 97.56 200 TRP A O 1
ATOM 1593 N N . THR A 1 201 ? 11.219 4.696 0.464 1.00 97.31 201 THR A N 1
ATOM 1594 C CA . THR A 1 201 ? 12.222 3.724 0.910 1.00 97.31 201 THR A CA 1
ATOM 1595 C C . THR A 1 201 ? 13.436 3.704 -0.008 1.00 97.31 201 THR A C 1
ATOM 1597 O O . THR A 1 201 ? 14.544 3.593 0.521 1.00 97.31 201 THR A O 1
ATOM 1600 N N . TRP A 1 202 ? 13.251 3.922 -1.320 1.00 97.44 202 TRP A N 1
ATOM 1601 C CA . TRP A 1 202 ? 14.342 4.092 -2.289 1.00 97.44 202 TRP A CA 1
ATOM 1602 C C . TRP A 1 202 ? 15.348 5.145 -1.820 1.00 97.44 202 TRP A C 1
ATOM 1604 O O . TRP A 1 202 ? 16.537 4.855 -1.709 1.00 97.44 202 TRP A O 1
ATOM 1614 N N . GLN A 1 203 ? 14.861 6.342 -1.475 1.00 97.69 203 GLN A N 1
ATOM 1615 C CA . GLN A 1 203 ? 15.684 7.491 -1.085 1.00 97.69 203 GLN A CA 1
ATOM 1616 C C . GLN A 1 203 ? 16.224 7.394 0.355 1.00 97.69 203 GLN A C 1
ATOM 1618 O O . GLN A 1 203 ? 17.220 8.033 0.691 1.00 97.69 203 GLN A O 1
ATOM 1623 N N . THR A 1 204 ? 15.604 6.604 1.237 1.00 97.62 204 THR A N 1
ATOM 1624 C CA . THR A 1 204 ? 15.950 6.598 2.669 1.00 97.62 204 THR A CA 1
ATOM 1625 C C . THR A 1 204 ? 17.215 5.791 2.966 1.00 97.62 204 THR A C 1
ATOM 1627 O O . THR A 1 204 ? 17.173 4.582 3.186 1.00 97.62 204 THR A O 1
ATOM 1630 N N . GLY A 1 205 ? 18.349 6.481 3.091 1.00 96.31 205 GLY A N 1
ATOM 1631 C CA . GLY A 1 205 ? 19.622 5.860 3.467 1.00 96.31 205 GLY A CA 1
ATOM 1632 C C . GLY A 1 205 ? 20.239 5.016 2.341 1.00 96.31 205 GLY A C 1
ATOM 1633 O O . GLY A 1 205 ? 19.888 5.195 1.175 1.00 96.31 205 GLY A O 1
ATOM 1634 N N . PRO A 1 206 ? 21.193 4.119 2.649 1.00 95.88 206 PRO A N 1
ATOM 1635 C CA . PRO A 1 206 ? 21.893 3.349 1.628 1.00 95.88 206 PRO A CA 1
ATOM 1636 C C . PRO A 1 206 ? 20.933 2.467 0.822 1.00 95.88 206 PRO A C 1
ATOM 1638 O O . PRO A 1 206 ? 20.015 1.886 1.408 1.00 95.88 206 PRO A O 1
ATOM 1641 N N . PRO A 1 207 ? 21.171 2.273 -0.484 1.00 96.12 207 PRO A N 1
ATOM 1642 C CA . PRO A 1 207 ? 22.309 2.800 -1.243 1.00 96.12 207 PRO A CA 1
ATOM 1643 C C . PRO A 1 207 ? 22.098 4.211 -1.829 1.00 96.12 207 PRO A C 1
ATOM 1645 O O . PRO A 1 207 ? 23.080 4.820 -2.234 1.00 96.12 207 PRO A O 1
ATOM 1648 N N . ALA A 1 208 ? 20.874 4.753 -1.862 1.00 96.56 208 ALA A N 1
ATOM 1649 C CA . ALA A 1 208 ? 20.596 6.019 -2.553 1.00 96.56 208 ALA A CA 1
ATOM 1650 C C . ALA A 1 208 ? 21.065 7.275 -1.798 1.00 96.56 208 ALA A C 1
ATOM 1652 O O . ALA A 1 208 ? 21.516 8.226 -2.427 1.00 96.56 208 ALA A O 1
ATOM 1653 N N . TYR A 1 209 ? 20.958 7.289 -0.463 1.00 96.25 209 TYR A N 1
ATOM 1654 C CA . TYR A 1 209 ? 21.252 8.459 0.381 1.00 96.25 209 TYR A CA 1
ATOM 1655 C C . TYR A 1 209 ? 20.534 9.742 -0.069 1.00 96.25 209 TYR A C 1
ATOM 1657 O O . TYR A 1 209 ? 21.115 10.827 -0.104 1.00 96.25 209 TYR A O 1
ATOM 1665 N N . GLY A 1 210 ? 19.253 9.607 -0.395 1.00 95.62 210 GLY A N 1
ATOM 1666 C CA . GLY A 1 210 ? 18.398 10.722 -0.754 1.00 95.62 210 GLY A CA 1
ATOM 1667 C C . GLY A 1 210 ? 18.155 11.711 0.390 1.00 95.62 210 GLY A C 1
ATOM 1668 O O . GLY A 1 210 ? 18.573 11.497 1.535 1.00 95.62 210 GLY A O 1
ATOM 1669 N N . PRO A 1 211 ? 17.452 12.817 0.099 1.00 96.50 211 PRO A N 1
ATOM 1670 C CA . PRO A 1 211 ? 17.146 13.838 1.090 1.00 96.50 211 PRO A CA 1
ATOM 1671 C C . PRO A 1 211 ? 16.396 13.281 2.306 1.00 96.50 211 PRO A C 1
ATOM 1673 O O . PRO A 1 211 ? 15.441 12.517 2.170 1.00 96.50 211 PRO A O 1
ATOM 1676 N N . LEU A 1 212 ? 16.769 13.744 3.505 1.00 91.81 212 LEU A N 1
ATOM 1677 C CA . LEU A 1 212 ? 16.174 13.288 4.768 1.00 91.81 212 LEU A CA 1
ATOM 1678 C C . LEU A 1 212 ? 14.643 13.440 4.804 1.00 91.81 212 LEU A C 1
ATOM 1680 O O . LEU A 1 212 ? 13.957 12.629 5.423 1.00 91.81 212 LEU A O 1
ATOM 1684 N N . TRP A 1 213 ? 14.105 14.450 4.113 1.00 95.19 213 TRP A N 1
ATOM 1685 C CA . TRP A 1 213 ? 12.671 14.728 4.103 1.00 95.19 213 TRP A CA 1
ATOM 1686 C C . TRP A 1 213 ? 11.833 13.605 3.476 1.00 95.19 213 TRP A C 1
ATOM 1688 O O . TRP A 1 213 ? 10.665 13.503 3.830 1.00 95.19 213 TRP A O 1
ATOM 1698 N N . PHE A 1 214 ? 12.392 12.727 2.627 1.00 95.38 214 PHE A N 1
ATOM 1699 C CA . PHE A 1 214 ? 11.644 11.577 2.091 1.00 95.38 214 PHE A CA 1
ATOM 1700 C C . PHE A 1 214 ? 11.136 10.673 3.218 1.00 95.38 214 PHE A C 1
ATOM 1702 O O . PHE A 1 214 ? 9.958 10.322 3.268 1.00 95.38 214 PHE A O 1
ATOM 1709 N N . LYS A 1 215 ? 12.015 10.347 4.171 1.00 95.56 215 LYS A N 1
ATOM 1710 C CA . LYS A 1 215 ? 11.643 9.544 5.336 1.00 95.56 215 LYS A CA 1
ATOM 1711 C C . LYS A 1 215 ? 10.589 10.259 6.180 1.00 95.56 215 LYS A C 1
ATOM 1713 O O . LYS A 1 215 ? 9.575 9.663 6.533 1.00 95.56 215 LYS A O 1
ATOM 1718 N N . GLU A 1 216 ? 10.837 11.525 6.507 1.00 96.94 216 GLU A N 1
ATOM 1719 C CA . GLU A 1 216 ? 9.959 12.298 7.392 1.00 96.94 216 GLU A CA 1
ATOM 1720 C C . GLU A 1 216 ? 8.563 12.485 6.784 1.00 96.94 216 GLU A C 1
ATOM 1722 O O . GLU A 1 216 ? 7.560 12.344 7.481 1.00 96.94 216 GLU A O 1
ATOM 1727 N N . GLN A 1 217 ? 8.479 12.708 5.470 1.00 95.94 217 GLN A N 1
ATOM 1728 C CA . GLN A 1 217 ? 7.211 12.856 4.762 1.00 95.94 217 GLN A CA 1
ATOM 1729 C C . GLN A 1 217 ? 6.401 11.554 4.757 1.00 95.94 217 GLN A C 1
ATOM 1731 O O . GLN A 1 217 ? 5.199 11.582 5.028 1.00 95.94 217 GLN A O 1
ATOM 1736 N N . ALA A 1 218 ? 7.047 10.412 4.504 1.00 96.19 218 ALA A N 1
ATOM 1737 C CA . ALA A 1 218 ? 6.390 9.107 4.565 1.00 96.19 218 ALA A CA 1
ATOM 1738 C C . ALA A 1 218 ? 5.816 8.836 5.964 1.00 96.19 218 ALA A C 1
ATOM 1740 O O . ALA A 1 218 ? 4.645 8.480 6.108 1.00 96.19 218 ALA A O 1
ATOM 1741 N N . LEU A 1 219 ? 6.624 9.084 7.002 1.00 97.94 219 LEU A N 1
ATOM 1742 C CA . LEU A 1 219 ? 6.213 8.908 8.394 1.00 97.94 219 LEU A CA 1
ATOM 1743 C C . LEU A 1 219 ? 5.100 9.872 8.808 1.00 97.94 219 LEU A C 1
ATOM 1745 O O . LEU A 1 219 ? 4.245 9.497 9.615 1.00 97.94 219 LEU A O 1
ATOM 1749 N N . LEU A 1 220 ? 5.076 11.089 8.263 1.00 97.69 220 LEU A N 1
ATOM 1750 C CA . LEU A 1 220 ? 4.018 12.060 8.521 1.00 97.69 220 LEU A CA 1
ATOM 1751 C C . LEU A 1 220 ? 2.663 11.554 8.015 1.00 97.69 220 LEU A C 1
ATOM 1753 O O . LEU A 1 220 ? 1.692 11.587 8.774 1.00 97.69 220 LEU A O 1
ATOM 1757 N N . TYR A 1 221 ? 2.589 11.044 6.781 1.00 97.62 221 TYR A N 1
ATOM 1758 C CA . TYR A 1 221 ? 1.344 10.491 6.235 1.00 97.62 221 TYR A CA 1
ATOM 1759 C C . TYR A 1 221 ? 0.832 9.318 7.074 1.00 97.62 221 TYR A C 1
ATOM 1761 O O . TYR A 1 221 ? -0.315 9.336 7.533 1.00 97.62 221 TYR A O 1
ATOM 1769 N N . THR A 1 222 ? 1.689 8.335 7.359 1.00 98.19 222 THR A N 1
ATOM 1770 C CA . THR A 1 222 ? 1.299 7.145 8.132 1.00 98.19 222 THR A CA 1
ATOM 1771 C C . THR A 1 222 ? 0.906 7.495 9.565 1.00 98.19 222 THR A C 1
ATOM 1773 O O . THR A 1 222 ? -0.111 7.016 10.066 1.00 98.19 222 THR A O 1
ATOM 1776 N N . SER A 1 223 ? 1.657 8.382 10.225 1.00 97.88 223 SER A N 1
ATOM 1777 C CA . SER A 1 223 ? 1.349 8.811 11.597 1.00 97.88 223 SER A CA 1
ATOM 1778 C C . SER A 1 223 ? 0.050 9.609 11.661 1.00 97.88 223 SER A C 1
ATOM 1780 O O . SER A 1 223 ? -0.709 9.471 12.621 1.00 97.88 223 SER A O 1
ATOM 1782 N N . THR A 1 224 ? -0.241 10.401 10.626 1.00 97.88 224 THR A N 1
ATOM 1783 C CA . THR A 1 224 ? -1.498 11.150 10.505 1.00 97.88 224 THR A CA 1
ATOM 1784 C C . THR A 1 224 ? -2.689 10.202 10.394 1.00 97.88 224 THR A C 1
ATOM 1786 O O . THR A 1 224 ? -3.650 10.360 11.146 1.00 97.88 224 THR A O 1
ATOM 1789 N N . ILE A 1 225 ? -2.604 9.174 9.541 1.00 98.19 225 ILE A N 1
ATOM 1790 C CA . ILE A 1 225 ? -3.643 8.135 9.418 1.00 98.19 225 ILE A CA 1
ATOM 1791 C C . ILE A 1 225 ? -3.898 7.469 10.772 1.00 98.19 225 ILE A C 1
ATOM 1793 O O . ILE A 1 225 ? -5.033 7.442 11.251 1.00 98.19 225 ILE A O 1
ATOM 1797 N N . ILE A 1 226 ? -2.834 6.988 11.420 1.00 97.56 226 ILE A N 1
ATOM 1798 C CA . ILE A 1 226 ? -2.923 6.294 12.710 1.00 97.56 226 ILE A CA 1
ATOM 1799 C C . ILE A 1 226 ? -3.550 7.204 13.774 1.00 97.56 226 ILE A C 1
ATOM 1801 O O . ILE A 1 226 ? -4.456 6.782 14.492 1.00 97.56 226 ILE A O 1
ATOM 1805 N N . SER A 1 227 ? -3.081 8.449 13.885 1.00 97.12 227 SER A N 1
ATOM 1806 C CA . SER A 1 227 ? -3.558 9.413 14.882 1.00 97.12 227 SER A CA 1
ATOM 1807 C C . SER A 1 227 ? -5.039 9.745 14.694 1.00 97.12 227 SER A C 1
ATOM 1809 O O . SER A 1 227 ? -5.820 9.668 15.646 1.00 97.12 227 SER A O 1
ATOM 1811 N N . ILE A 1 228 ? -5.451 10.036 13.457 1.00 97.44 228 ILE A N 1
ATOM 1812 C CA . ILE A 1 228 ? -6.842 10.366 13.136 1.00 97.44 228 ILE A CA 1
ATOM 1813 C C . ILE A 1 228 ? -7.761 9.186 13.444 1.00 97.44 228 ILE A C 1
ATOM 1815 O O . ILE A 1 228 ? -8.802 9.377 14.068 1.00 97.44 228 ILE A O 1
ATOM 1819 N N . ILE A 1 229 ? -7.388 7.965 13.066 1.00 97.38 229 ILE A N 1
ATOM 1820 C CA . ILE A 1 229 ? -8.239 6.791 13.299 1.00 97.38 229 ILE A CA 1
ATOM 1821 C C . ILE A 1 229 ? -8.332 6.455 14.783 1.00 97.38 229 ILE A C 1
ATOM 1823 O O . ILE A 1 229 ? -9.422 6.182 15.285 1.00 97.38 229 ILE A O 1
ATOM 1827 N N . LYS A 1 230 ? -7.218 6.535 15.518 1.00 95.44 230 LYS A N 1
ATOM 1828 C CA . LYS A 1 230 ? -7.244 6.404 16.980 1.00 95.44 230 LYS A CA 1
ATOM 1829 C C . LYS A 1 230 ? -8.185 7.428 17.606 1.00 95.44 230 LYS A C 1
ATOM 1831 O O . LYS A 1 230 ? -8.961 7.073 18.491 1.00 95.44 230 LYS A O 1
ATOM 1836 N N . HIS A 1 231 ? -8.162 8.670 17.123 1.00 95.69 231 HIS A N 1
ATOM 1837 C CA . HIS A 1 231 ? -9.098 9.691 17.572 1.00 95.69 231 HIS A CA 1
ATOM 1838 C C . HIS A 1 231 ? -10.553 9.322 17.245 1.00 95.69 231 HIS A C 1
ATOM 1840 O O . HIS A 1 231 ? -11.392 9.391 18.142 1.00 95.69 231 HIS A O 1
ATOM 1846 N N . GLN A 1 232 ? -10.848 8.856 16.026 1.00 96.19 232 GLN A N 1
ATOM 1847 C CA . GLN A 1 232 ? -12.190 8.393 15.644 1.00 96.19 232 GLN A CA 1
ATOM 1848 C C . GLN A 1 232 ? -12.693 7.289 16.582 1.00 96.19 232 GLN A C 1
ATOM 1850 O O . GLN A 1 232 ? -13.753 7.430 17.191 1.00 96.19 232 GLN A O 1
ATOM 1855 N N . PHE A 1 233 ? -11.898 6.241 16.799 1.00 95.44 233 PHE A N 1
ATOM 1856 C CA . PHE A 1 233 ? -12.252 5.163 17.725 1.00 95.44 233 PHE A CA 1
ATOM 1857 C C . PHE A 1 233 ? -12.407 5.630 19.179 1.00 95.44 233 PHE A C 1
ATOM 1859 O O . PHE A 1 233 ? -13.281 5.130 19.885 1.00 95.44 233 PHE A O 1
ATOM 1866 N N . SER A 1 234 ? -11.651 6.640 19.622 1.00 93.00 234 SER A N 1
ATOM 1867 C CA . SER A 1 234 ? -11.787 7.216 20.973 1.00 93.00 234 SER A CA 1
ATOM 1868 C C . SER A 1 234 ? -13.139 7.899 21.237 1.00 93.00 234 SER A C 1
ATOM 1870 O O . SER A 1 234 ? -13.511 8.137 22.392 1.00 93.00 234 SER A O 1
ATOM 1872 N N . MET A 1 235 ? -13.889 8.219 20.178 1.00 94.56 235 MET A N 1
ATOM 1873 C CA . MET A 1 235 ? -15.236 8.782 20.280 1.00 94.56 235 MET A CA 1
ATOM 1874 C C . MET A 1 235 ? -16.310 7.725 20.567 1.00 94.56 235 MET A C 1
ATOM 1876 O O . MET A 1 235 ? -17.445 8.092 20.878 1.00 94.56 235 MET A O 1
ATOM 1880 N N . ILE A 1 236 ? -15.964 6.435 20.507 1.00 94.88 236 ILE A N 1
ATOM 1881 C CA . ILE A 1 236 ? -16.837 5.327 20.899 1.00 94.88 236 ILE A CA 1
ATOM 1882 C C . ILE A 1 236 ? -16.647 5.075 22.396 1.00 94.88 236 ILE A C 1
ATOM 1884 O O . ILE A 1 236 ? -15.553 4.741 22.859 1.00 94.88 236 ILE A O 1
ATOM 1888 N N . LYS A 1 237 ? -17.706 5.267 23.183 1.00 91.69 237 LYS A N 1
ATOM 1889 C CA . LYS A 1 237 ? -17.624 5.246 24.650 1.00 91.69 237 LYS A CA 1
ATOM 1890 C C . LYS A 1 237 ? -18.729 4.401 25.255 1.00 91.69 237 LYS A C 1
ATOM 1892 O O . LYS A 1 237 ? -19.902 4.635 24.993 1.00 91.69 237 LYS A O 1
ATOM 1897 N N . LEU A 1 238 ? -18.369 3.476 26.138 1.00 90.25 238 LEU A N 1
ATOM 1898 C CA . LEU A 1 238 ? -19.326 2.858 27.049 1.00 90.25 238 LEU A CA 1
ATOM 1899 C C . LEU A 1 238 ? -19.705 3.881 28.129 1.00 90.25 238 LEU A C 1
ATOM 1901 O O . LEU A 1 238 ? -18.887 4.207 28.981 1.00 90.25 238 LEU A O 1
ATOM 1905 N N . ILE A 1 239 ? -20.926 4.407 28.067 1.00 90.94 239 ILE A N 1
ATOM 1906 C CA . ILE A 1 239 ? -21.445 5.426 28.992 1.00 90.94 239 ILE A CA 1
ATOM 1907 C C . ILE A 1 239 ? -22.061 4.784 30.234 1.00 90.94 239 ILE A C 1
ATOM 1909 O O . ILE A 1 239 ? -21.961 5.326 31.332 1.00 90.94 239 ILE A O 1
ATOM 1913 N N . GLY A 1 240 ? -22.688 3.621 30.070 1.00 84.88 240 GLY A N 1
ATOM 1914 C CA . GLY A 1 240 ? -23.332 2.909 31.164 1.00 84.88 240 GLY A CA 1
ATOM 1915 C C . GLY A 1 240 ? -23.327 1.408 30.940 1.00 84.88 240 GLY A C 1
ATOM 1916 O O . GLY A 1 240 ? -23.507 0.932 29.821 1.00 84.88 240 GLY A O 1
ATOM 1917 N N . ALA A 1 241 ? -23.146 0.653 32.017 1.00 89.44 241 ALA A N 1
ATOM 1918 C CA . ALA A 1 241 ? -23.271 -0.795 32.016 1.00 89.44 241 ALA A CA 1
ATOM 1919 C C . ALA A 1 241 ? -23.913 -1.238 33.328 1.00 89.44 241 ALA A C 1
ATOM 1921 O O . ALA A 1 241 ? -23.409 -0.938 34.409 1.00 89.44 241 ALA A O 1
ATOM 1922 N N . ASN A 1 242 ? -25.046 -1.927 33.233 1.00 86.25 242 ASN A N 1
ATOM 1923 C CA . ASN A 1 242 ? -25.798 -2.381 34.394 1.00 86.25 242 ASN A CA 1
ATOM 1924 C C . ASN A 1 242 ? -26.201 -3.835 34.219 1.00 86.25 242 ASN A C 1
ATOM 1926 O O . ASN A 1 242 ? -26.742 -4.215 33.181 1.00 86.25 242 ASN A O 1
ATOM 1930 N N . VAL A 1 243 ? -25.978 -4.633 35.258 1.00 86.88 243 VAL A N 1
ATOM 1931 C CA . VAL A 1 243 ? -26.426 -6.022 35.305 1.00 86.88 243 VAL A CA 1
ATOM 1932 C C . VAL A 1 243 ? -27.629 -6.117 36.227 1.00 86.88 243 VAL A C 1
ATOM 1934 O O . VAL A 1 243 ? -27.565 -5.716 37.387 1.00 86.88 243 VAL A O 1
ATOM 1937 N N . ASN A 1 244 ? -28.728 -6.666 35.722 1.00 83.81 244 ASN A N 1
ATOM 1938 C CA . ASN A 1 244 ? -29.894 -7.008 36.523 1.00 83.81 244 ASN A CA 1
ATOM 1939 C C . ASN A 1 244 ? -30.212 -8.491 36.325 1.00 83.81 244 ASN A C 1
ATOM 1941 O O . ASN A 1 244 ? -30.586 -8.908 35.228 1.00 83.81 244 ASN A O 1
ATOM 1945 N N . LYS A 1 245 ? -30.058 -9.287 37.390 1.00 83.00 245 LYS A N 1
ATOM 1946 C CA . LYS A 1 245 ? -30.144 -10.755 37.360 1.00 83.00 245 LYS A CA 1
ATOM 1947 C C . LYS A 1 245 ? -29.182 -11.341 36.320 1.00 83.00 245 LYS A C 1
ATOM 1949 O O . LYS A 1 245 ? -27.979 -11.347 36.540 1.00 83.00 245 LYS A O 1
ATOM 1954 N N . ASN A 1 246 ? -29.717 -11.810 35.199 1.00 87.06 246 ASN A N 1
ATOM 1955 C CA . ASN A 1 246 ? -28.995 -12.399 34.082 1.00 87.06 246 ASN A CA 1
ATOM 1956 C C . ASN A 1 246 ? -29.016 -11.501 32.836 1.00 87.06 246 ASN A C 1
ATOM 1958 O O . ASN A 1 246 ? -28.735 -11.989 31.754 1.00 87.06 246 ASN A O 1
ATOM 1962 N N . LYS A 1 247 ? -29.373 -10.216 32.948 1.00 90.25 247 LYS A N 1
ATOM 1963 C CA . LYS A 1 247 ? -29.401 -9.287 31.812 1.00 90.25 247 LYS A CA 1
ATOM 1964 C C . LYS A 1 247 ? -28.370 -8.188 31.988 1.00 90.25 247 LYS A C 1
ATOM 1966 O O . LYS A 1 247 ? -28.437 -7.429 32.956 1.00 90.25 247 LYS A O 1
ATOM 1971 N N . LEU A 1 248 ? -27.451 -8.088 31.039 1.00 92.19 248 LEU A N 1
ATOM 1972 C CA . LEU A 1 248 ? -26.522 -6.975 30.909 1.00 92.19 248 LEU A CA 1
ATOM 1973 C C . LEU A 1 248 ? -27.119 -5.944 29.957 1.00 92.19 248 LEU A C 1
ATOM 1975 O O . LEU A 1 248 ? -27.372 -6.236 28.789 1.00 92.19 248 LEU A O 1
ATOM 1979 N N . LYS A 1 249 ? -27.320 -4.732 30.459 1.00 93.69 249 LYS A N 1
ATOM 1980 C CA . LYS A 1 249 ? -27.704 -3.575 29.661 1.00 93.69 249 LYS A CA 1
ATOM 1981 C C . LYS A 1 249 ? -26.491 -2.671 29.487 1.00 93.69 249 LYS A C 1
ATOM 1983 O O . LYS A 1 249 ? -25.942 -2.187 30.477 1.00 93.69 249 LYS A O 1
ATOM 1988 N N . LEU A 1 250 ? -26.118 -2.425 28.239 1.00 94.62 250 LEU A N 1
ATOM 1989 C CA . LEU A 1 250 ? -25.047 -1.518 27.847 1.00 94.62 250 LEU A CA 1
ATOM 1990 C C . LEU A 1 250 ? -25.627 -0.271 27.190 1.00 94.62 250 LEU A C 1
ATOM 1992 O O . LEU A 1 250 ? -26.584 -0.346 26.418 1.00 94.62 250 LEU A O 1
ATOM 1996 N N . GLU A 1 251 ? -25.019 0.867 27.484 1.00 94.44 251 GLU A N 1
ATOM 1997 C CA . GLU A 1 251 ? -25.293 2.151 26.857 1.00 94.44 251 GLU A CA 1
ATOM 1998 C C . GLU A 1 251 ? -23.988 2.642 26.229 1.00 94.44 251 GLU A C 1
ATOM 2000 O O . GLU A 1 251 ? -23.074 3.067 26.935 1.00 94.44 251 GLU A O 1
ATOM 2005 N N . ILE A 1 252 ? -23.877 2.517 24.907 1.00 95.62 252 ILE A N 1
ATOM 2006 C CA . ILE A 1 252 ? -22.671 2.849 24.142 1.00 95.62 252 ILE A CA 1
ATOM 2007 C C . ILE A 1 252 ? -22.959 4.089 23.302 1.00 95.62 252 ILE A C 1
ATOM 2009 O O . ILE A 1 252 ? -23.892 4.104 22.503 1.00 95.62 252 ILE A O 1
ATOM 2013 N N . TYR A 1 253 ? -22.158 5.131 23.477 1.00 96.75 253 TYR A N 1
ATOM 2014 C CA . TYR A 1 253 ? -22.184 6.320 22.641 1.00 96.75 253 TYR A CA 1
ATOM 2015 C C . TYR A 1 253 ? -21.244 6.146 21.450 1.00 96.75 253 TYR A C 1
ATOM 2017 O O . TYR A 1 253 ? -20.055 5.890 21.639 1.00 96.75 253 TYR A O 1
ATOM 2025 N N . ASN A 1 254 ? -21.764 6.320 20.241 1.00 97.88 254 ASN A N 1
ATOM 2026 C CA . ASN A 1 254 ? -20.981 6.441 19.020 1.00 97.88 254 ASN A CA 1
ATOM 2027 C C . ASN A 1 254 ? -20.886 7.925 18.631 1.00 97.88 254 ASN A C 1
ATOM 2029 O O . ASN A 1 254 ? -21.867 8.520 18.187 1.00 97.88 254 ASN A O 1
ATOM 2033 N N . GLY A 1 255 ? -19.708 8.527 18.806 1.00 96.69 255 GLY A N 1
ATOM 2034 C CA . GLY A 1 255 ? -19.450 9.909 18.392 1.00 96.69 255 GLY A CA 1
ATOM 2035 C C . GLY A 1 255 ? -18.987 10.078 16.941 1.00 96.69 255 GLY A C 1
ATOM 2036 O O . GLY A 1 255 ? -18.775 11.210 16.513 1.00 96.69 255 GLY A O 1
ATOM 2037 N N . ILE A 1 256 ? -18.826 8.990 16.189 1.00 96.25 256 ILE A N 1
ATOM 2038 C CA . ILE A 1 256 ? -18.479 9.015 14.766 1.00 96.25 256 ILE A CA 1
ATOM 2039 C C . ILE A 1 256 ? -19.772 9.258 13.988 1.00 96.25 256 ILE A C 1
ATOM 2041 O O . ILE A 1 256 ? -20.746 8.539 14.182 1.00 96.25 256 ILE A O 1
ATOM 2045 N N . ASN A 1 257 ? -19.797 10.264 13.111 1.00 94.25 257 ASN A N 1
ATOM 2046 C CA . ASN A 1 257 ? -20.976 10.624 12.312 1.00 94.25 257 ASN A CA 1
ATOM 2047 C C . ASN A 1 257 ? -21.237 9.627 11.158 1.00 94.25 257 ASN A C 1
ATOM 2049 O O . ASN A 1 257 ? -21.260 10.007 9.989 1.00 94.25 257 ASN A O 1
ATOM 2053 N N . ASN A 1 258 ? -21.347 8.340 11.490 1.00 96.00 258 ASN A N 1
ATOM 2054 C CA . ASN A 1 258 ? -21.694 7.228 10.612 1.00 96.00 258 ASN A CA 1
ATOM 2055 C C . ASN A 1 258 ? -22.203 6.047 11.468 1.00 96.00 258 ASN A C 1
ATOM 2057 O O . ASN A 1 258 ? -21.925 5.983 12.670 1.00 96.00 258 ASN A O 1
ATOM 2061 N N . ILE A 1 259 ? -22.932 5.112 10.861 1.00 98.00 259 ILE A N 1
ATOM 2062 C CA . ILE A 1 259 ? -23.286 3.835 11.488 1.00 98.00 259 ILE A CA 1
ATOM 2063 C C . ILE A 1 259 ? -22.027 2.963 11.546 1.00 98.00 259 ILE A C 1
ATOM 2065 O O . ILE A 1 259 ? -21.271 2.894 10.580 1.00 98.00 259 ILE A O 1
ATOM 2069 N N . LEU A 1 260 ? -21.799 2.299 12.681 1.00 98.25 260 LEU A N 1
ATOM 2070 C CA . LEU A 1 260 ? -20.673 1.381 12.847 1.00 98.25 260 LEU A CA 1
ATOM 2071 C C . LEU A 1 260 ? -21.124 -0.076 12.877 1.00 98.25 260 LEU A C 1
ATOM 2073 O O . LEU A 1 260 ? -22.021 -0.433 13.639 1.00 98.25 260 LEU A O 1
ATOM 2077 N N . HIS A 1 261 ? -20.433 -0.913 12.111 1.00 98.31 261 HIS A N 1
ATOM 2078 C CA . HIS A 1 261 ? -20.592 -2.359 12.013 1.00 98.31 261 HIS A CA 1
ATOM 2079 C C . HIS A 1 261 ? -19.505 -3.049 12.842 1.00 98.31 261 HIS A C 1
ATOM 2081 O O . HIS A 1 261 ? -18.377 -3.221 12.381 1.00 98.31 261 HIS A O 1
ATOM 2087 N N . LEU A 1 262 ? -19.822 -3.423 14.084 1.00 97.88 262 LEU A N 1
ATOM 2088 C CA . LEU A 1 262 ? -18.841 -3.956 15.036 1.00 97.88 262 LEU A CA 1
ATOM 2089 C C . LEU A 1 262 ? -19.213 -5.359 15.525 1.00 97.88 262 LEU A C 1
ATOM 2091 O O . LEU A 1 262 ? -20.364 -5.785 15.433 1.00 97.88 262 LEU A O 1
ATOM 2095 N N . ILE A 1 263 ? -18.247 -6.052 16.128 1.00 98.12 263 ILE A N 1
ATOM 2096 C CA . ILE A 1 263 ? -18.492 -7.237 16.956 1.00 98.12 263 ILE A CA 1
ATOM 2097 C C . ILE A 1 263 ? -18.337 -6.847 18.421 1.00 98.12 263 ILE A C 1
ATOM 2099 O O . ILE A 1 263 ? -17.266 -6.422 18.860 1.00 98.12 263 ILE A O 1
ATOM 2103 N N . LEU A 1 264 ? -19.410 -7.021 19.184 1.00 97.62 264 LEU A N 1
ATOM 2104 C CA . LEU A 1 264 ? -19.407 -6.882 20.630 1.00 97.62 264 LEU A CA 1
ATOM 2105 C C . LEU A 1 264 ? -19.121 -8.241 21.259 1.00 97.62 264 LEU A C 1
ATOM 2107 O O . LEU A 1 264 ? -19.861 -9.203 21.041 1.00 97.62 264 LEU A O 1
ATOM 2111 N N . VAL A 1 265 ? -18.067 -8.305 22.067 1.00 97.25 265 VAL A N 1
ATOM 2112 C CA . VAL A 1 265 ? -17.708 -9.505 22.823 1.00 97.25 265 VAL A CA 1
ATOM 2113 C C . VAL A 1 265 ? -17.834 -9.218 24.309 1.00 97.25 265 VAL A C 1
ATOM 2115 O O . VAL A 1 265 ? -17.252 -8.262 24.812 1.00 97.25 265 VAL A O 1
ATOM 2118 N N . VAL A 1 266 ? -18.576 -10.061 25.018 1.00 95.38 266 VAL A N 1
ATOM 2119 C CA . VAL A 1 266 ? -18.735 -9.999 26.472 1.00 95.38 266 VAL A CA 1
ATOM 2120 C C . VAL A 1 266 ? -18.196 -11.287 27.076 1.00 95.38 266 VAL A C 1
ATOM 2122 O O . VAL A 1 266 ? -18.687 -12.375 26.773 1.00 95.38 266 VAL A O 1
ATOM 2125 N N . SER A 1 267 ? -17.182 -11.166 27.925 1.00 93.25 267 SER A N 1
ATOM 2126 C CA . SER A 1 267 ? -16.534 -12.270 28.634 1.00 93.25 267 SER A CA 1
ATOM 2127 C C . SER A 1 267 ? -16.869 -12.189 30.120 1.00 93.25 267 SER A C 1
ATOM 2129 O O . SER A 1 267 ? -16.778 -11.118 30.719 1.00 93.25 267 SER A O 1
ATOM 2131 N N . TYR A 1 268 ? -17.296 -13.301 30.717 1.00 90.81 268 TYR A N 1
ATOM 2132 C CA . TYR A 1 268 ? -17.664 -13.366 32.131 1.00 90.81 268 TYR A CA 1
ATOM 2133 C C . TYR A 1 268 ? -17.449 -14.780 32.682 1.00 90.81 268 TYR A C 1
ATOM 2135 O O . TYR A 1 268 ? -18.026 -15.766 32.216 1.00 90.81 268 TYR A O 1
ATOM 2143 N N . GLY A 1 269 ? -16.610 -14.905 33.712 1.00 87.00 269 GLY A N 1
ATOM 2144 C CA . GLY A 1 269 ? -16.190 -16.217 34.212 1.00 87.00 269 GLY A CA 1
ATOM 2145 C C . GLY A 1 269 ? -15.513 -17.049 33.113 1.00 87.00 269 GLY A C 1
ATOM 2146 O O . GLY A 1 269 ? -14.478 -16.654 32.593 1.00 87.00 269 GLY A O 1
ATOM 2147 N N . LYS A 1 270 ? -16.092 -18.207 32.764 1.00 88.12 270 LYS A N 1
ATOM 2148 C CA . LYS A 1 270 ? -15.627 -19.063 31.649 1.00 88.12 270 LYS A CA 1
ATOM 2149 C C . LYS A 1 270 ? -16.437 -18.882 30.361 1.00 88.12 270 LYS A C 1
ATOM 2151 O O . LYS A 1 270 ? -16.124 -19.515 29.356 1.00 88.12 270 LYS A O 1
ATOM 2156 N N . ASN A 1 271 ? -17.483 -18.062 30.401 1.00 91.00 271 ASN A N 1
ATOM 2157 C CA . ASN A 1 271 ? -18.401 -17.875 29.290 1.00 91.00 271 ASN A CA 1
ATOM 2158 C C . ASN A 1 271 ? -17.983 -16.664 28.461 1.00 91.00 271 ASN A C 1
ATOM 2160 O O . ASN A 1 271 ? -17.428 -15.689 28.975 1.00 91.00 271 ASN A O 1
ATOM 2164 N N . LYS A 1 272 ? -18.287 -16.724 27.167 1.00 93.75 272 LYS A N 1
ATOM 2165 C CA . LYS A 1 272 ? -18.058 -15.635 26.227 1.00 93.75 272 LYS A CA 1
ATOM 2166 C C . LYS A 1 272 ? -19.210 -15.581 25.238 1.00 93.75 272 LYS A C 1
ATOM 2168 O O . LYS A 1 272 ? -19.594 -16.608 24.688 1.00 93.75 272 LYS A O 1
ATOM 2173 N N . ILE A 1 273 ? -19.733 -14.385 25.013 1.00 95.38 273 ILE A N 1
ATOM 2174 C CA . ILE A 1 273 ? -20.754 -14.102 24.006 1.00 95.38 273 ILE A CA 1
ATOM 2175 C C . ILE A 1 273 ? -20.123 -13.156 22.993 1.00 95.38 273 ILE A C 1
ATOM 2177 O O . ILE A 1 273 ? -19.496 -12.178 23.387 1.00 95.38 273 ILE A O 1
ATOM 2181 N N . ALA A 1 274 ? -20.282 -13.445 21.706 1.00 97.00 274 ALA A N 1
ATOM 2182 C CA . ALA A 1 274 ? -19.896 -12.557 20.619 1.00 97.00 274 ALA A CA 1
ATOM 2183 C C . ALA A 1 274 ? -21.115 -12.344 19.721 1.00 97.00 274 ALA A C 1
ATOM 2185 O O . ALA A 1 274 ? -21.738 -13.320 19.304 1.00 97.00 274 ALA A O 1
ATOM 2186 N N . LEU A 1 275 ? -21.463 -11.089 19.445 1.00 96.81 275 LEU A N 1
ATOM 2187 C CA . LEU A 1 275 ? -22.572 -10.751 18.557 1.00 96.81 275 LEU A CA 1
ATOM 2188 C C . LEU A 1 275 ? -22.230 -9.548 17.668 1.00 96.81 275 LEU A C 1
ATOM 2190 O O . LEU A 1 275 ? -21.543 -8.630 18.126 1.00 96.81 275 LEU A O 1
ATOM 2194 N N . PRO A 1 276 ? -22.711 -9.523 16.414 1.00 97.75 276 PRO A N 1
ATOM 2195 C CA . PRO A 1 276 ? -22.648 -8.324 15.595 1.00 97.75 276 PRO A CA 1
ATOM 2196 C C . PRO A 1 276 ? -23.561 -7.242 16.178 1.00 97.75 276 PRO A C 1
ATOM 2198 O O . PRO A 1 276 ? -24.674 -7.526 16.628 1.00 97.75 276 PRO A O 1
ATOM 2201 N N . VAL A 1 277 ? -23.090 -5.999 16.163 1.00 97.88 277 VAL A N 1
ATOM 2202 C CA . VAL A 1 277 ? -23.842 -4.828 16.617 1.00 97.88 277 VAL A CA 1
ATOM 2203 C C . VAL A 1 277 ? -23.723 -3.704 15.596 1.00 97.88 277 VAL A C 1
ATOM 2205 O O . VAL A 1 277 ? -22.658 -3.476 15.023 1.00 97.88 277 VAL A O 1
ATOM 2208 N N . LEU A 1 278 ? -24.834 -2.999 15.392 1.00 98.00 278 LEU A N 1
ATOM 2209 C CA . LEU A 1 278 ? -24.877 -1.745 14.651 1.00 98.00 278 LEU A CA 1
ATOM 2210 C C . LEU A 1 278 ? -24.973 -0.610 15.662 1.00 98.00 278 LEU A C 1
ATOM 2212 O O . LEU A 1 278 ? -25.894 -0.601 16.480 1.00 98.00 278 LEU A O 1
ATOM 2216 N N . LEU A 1 279 ? -24.013 0.312 15.637 1.00 98.31 279 LEU A N 1
ATOM 2217 C CA . LEU A 1 279 ? -24.056 1.511 16.470 1.00 98.31 279 LEU A CA 1
ATOM 2218 C C . LEU A 1 279 ? -24.414 2.712 15.597 1.00 98.31 279 LEU A C 1
ATOM 2220 O O . LEU A 1 279 ? -23.579 3.193 14.833 1.00 98.31 279 LEU A O 1
ATOM 2224 N N . GLU A 1 280 ? -25.638 3.213 15.722 1.00 98.31 280 GLU A N 1
ATOM 2225 C CA . GLU A 1 280 ? -26.046 4.478 15.104 1.00 98.31 280 GLU A CA 1
ATOM 2226 C C . GLU A 1 280 ? -25.303 5.652 15.747 1.00 98.31 280 GLU A C 1
ATOM 2228 O O . GLU A 1 280 ? -24.792 5.535 16.862 1.00 98.31 280 GLU A O 1
ATOM 2233 N N . TYR A 1 281 ? -25.238 6.797 15.067 1.00 98.06 281 TYR A N 1
ATOM 2234 C CA . TYR A 1 281 ? -24.682 8.008 15.668 1.00 98.06 281 TYR A CA 1
ATOM 2235 C C . TYR A 1 281 ? -25.458 8.394 16.940 1.00 98.06 281 TYR A C 1
ATOM 2237 O O . TYR A 1 281 ? -26.687 8.464 16.942 1.00 98.06 281 TYR A O 1
ATOM 2245 N N . GLY A 1 282 ? -24.735 8.667 18.026 1.00 98.00 282 GLY A N 1
ATOM 2246 C CA . GLY A 1 282 ? -25.311 8.985 19.329 1.00 98.00 282 GLY A CA 1
ATOM 2247 C C . GLY A 1 282 ? -25.419 7.782 20.273 1.00 98.00 282 GLY A C 1
ATOM 2248 O O . GLY A 1 282 ? -24.550 6.912 20.315 1.00 98.00 282 GLY A O 1
ATOM 2249 N N . MET A 1 283 ? -26.451 7.774 21.120 1.00 98.00 283 MET A N 1
ATOM 2250 C CA . MET A 1 283 ? -26.619 6.776 22.185 1.00 98.00 283 MET A CA 1
ATOM 2251 C C . MET A 1 283 ? -27.277 5.488 21.681 1.00 98.00 283 MET A C 1
ATOM 2253 O O . MET A 1 283 ? -28.424 5.506 21.244 1.00 98.00 283 MET A O 1
ATOM 2257 N N . ASN A 1 284 ? -26.607 4.355 21.888 1.00 98.12 284 ASN A N 1
ATOM 2258 C CA . ASN A 1 284 ? -27.085 3.016 21.551 1.00 98.12 284 ASN A CA 1
ATOM 2259 C C . ASN A 1 284 ? -27.312 2.196 22.823 1.00 98.12 284 ASN A C 1
ATOM 2261 O O . ASN A 1 284 ? -26.487 2.214 23.739 1.00 98.12 284 ASN A O 1
ATOM 2265 N N . LYS A 1 285 ? -28.422 1.455 22.888 1.00 97.62 285 LYS A N 1
ATOM 2266 C CA . LYS A 1 285 ? -28.768 0.590 24.026 1.00 97.62 285 LYS A CA 1
ATOM 2267 C C . LYS A 1 285 ? -28.776 -0.865 23.585 1.00 97.62 285 LYS A C 1
ATOM 2269 O O . LYS A 1 285 ? -29.544 -1.229 22.701 1.00 97.62 285 LYS A O 1
ATOM 2274 N N . ILE A 1 286 ? -27.965 -1.693 24.233 1.00 97.06 286 ILE A N 1
ATOM 2275 C CA . ILE A 1 286 ? -27.803 -3.109 23.888 1.00 97.06 286 ILE A CA 1
ATOM 2276 C C . ILE A 1 286 ? -28.134 -3.944 25.121 1.00 97.06 286 ILE A C 1
ATOM 2278 O O . ILE A 1 286 ? -27.627 -3.674 26.208 1.00 97.06 286 ILE A O 1
ATOM 2282 N N . ASN A 1 287 ? -28.993 -4.949 24.957 1.00 95.75 287 ASN A N 1
ATOM 2283 C CA . ASN A 1 287 ? -29.345 -5.890 26.017 1.00 95.75 287 ASN A CA 1
ATOM 2284 C C . ASN A 1 287 ? -28.794 -7.270 25.667 1.00 95.75 287 ASN A C 1
ATOM 2286 O O . ASN A 1 287 ? -28.980 -7.737 24.546 1.00 95.75 287 ASN A O 1
ATOM 2290 N N . ILE A 1 288 ? -28.134 -7.907 26.628 1.00 95.50 288 ILE A N 1
ATOM 2291 C CA . ILE A 1 288 ? -27.479 -9.204 26.457 1.00 95.50 288 ILE A CA 1
ATOM 2292 C C . ILE A 1 288 ? -27.912 -10.108 27.601 1.00 95.50 288 ILE A C 1
ATOM 2294 O O . ILE A 1 288 ? -27.814 -9.727 28.769 1.00 95.50 288 ILE A O 1
ATOM 2298 N N . ASP A 1 289 ? -28.365 -11.309 27.265 1.00 93.62 289 ASP A N 1
ATOM 2299 C CA . ASP A 1 289 ? -28.682 -12.333 28.250 1.00 93.62 289 ASP A CA 1
ATOM 2300 C C . ASP A 1 289 ? -27.394 -13.093 28.630 1.00 93.62 289 ASP A C 1
ATOM 2302 O O . ASP A 1 289 ? -26.723 -13.695 27.795 1.00 93.62 289 ASP A O 1
ATOM 2306 N N . LEU A 1 290 ? -27.020 -13.019 29.907 1.00 90.81 290 LEU A N 1
ATOM 2307 C CA . LEU A 1 290 ? -25.867 -13.683 30.506 1.00 90.81 290 LEU A CA 1
ATOM 2308 C C . LEU A 1 290 ? -26.291 -15.035 31.094 1.00 90.81 290 LEU A C 1
ATOM 2310 O O . LEU A 1 290 ? -26.745 -15.133 32.240 1.00 90.81 290 LEU A O 1
ATOM 2314 N N . GLU A 1 291 ? -26.139 -16.098 30.316 1.00 85.94 291 GLU A N 1
ATOM 2315 C CA . GLU A 1 291 ? -26.434 -17.455 30.769 1.00 85.94 291 GLU A CA 1
ATOM 2316 C C . GLU A 1 291 ? -25.507 -17.889 31.915 1.00 85.94 291 GLU A C 1
ATOM 2318 O O . GLU A 1 291 ? -24.288 -17.723 31.867 1.00 85.94 291 GLU A O 1
ATOM 2323 N N . ASN A 1 292 ? -26.084 -18.483 32.964 1.00 81.94 292 ASN A N 1
ATOM 2324 C CA . ASN A 1 292 ? -25.350 -18.974 34.138 1.00 81.94 292 ASN A CA 1
ATOM 2325 C C . ASN A 1 292 ? -24.525 -17.895 34.877 1.00 81.94 292 ASN A C 1
ATOM 2327 O O . ASN A 1 292 ? -23.510 -18.200 35.506 1.00 81.94 292 ASN A O 1
ATOM 2331 N N . TYR A 1 293 ? -24.951 -16.628 34.826 1.00 81.50 293 TYR A N 1
ATOM 2332 C CA . TYR A 1 293 ? -24.293 -15.543 35.555 1.00 81.50 293 TYR A CA 1
ATOM 2333 C C . TYR A 1 293 ? -24.506 -15.652 37.074 1.00 81.50 293 TYR A C 1
ATOM 2335 O O . TYR A 1 293 ? -25.635 -15.645 37.560 1.00 81.50 293 TYR A O 1
ATOM 2343 N N . SER A 1 294 ? -23.412 -15.723 37.839 1.00 73.06 294 SER A N 1
ATOM 2344 C CA . SER A 1 294 ? -23.426 -15.934 39.297 1.00 73.06 294 SER A CA 1
ATOM 2345 C C . SER A 1 294 ? -23.354 -14.645 40.134 1.00 73.06 294 SER A C 1
ATOM 2347 O O . SER A 1 294 ? -23.333 -14.714 41.366 1.00 73.06 294 SER A O 1
ATOM 2349 N N . GLY A 1 295 ? -23.298 -13.467 39.499 1.00 69.81 295 GLY A N 1
ATOM 2350 C CA . GLY A 1 295 ? -23.285 -12.168 40.188 1.00 69.81 295 GLY A CA 1
ATOM 2351 C C . GLY A 1 295 ? -21.955 -11.746 40.820 1.00 69.81 295 GLY A C 1
ATOM 2352 O O . GLY A 1 295 ? -21.861 -10.625 41.302 1.00 69.81 295 GLY A O 1
ATOM 2353 N N . ASN A 1 296 ? -20.942 -12.618 40.830 1.00 65.94 296 ASN A N 1
ATOM 2354 C CA . ASN A 1 296 ? -19.656 -12.399 41.511 1.00 65.94 296 ASN A CA 1
ATOM 2355 C C . ASN A 1 296 ? -18.465 -12.269 40.552 1.00 65.94 296 ASN A C 1
ATOM 2357 O O . ASN A 1 296 ? -17.318 -12.367 40.985 1.00 65.94 296 ASN A O 1
ATOM 2361 N N . ASN A 1 297 ? -18.724 -12.096 39.258 1.00 71.56 297 ASN A N 1
ATOM 2362 C CA . ASN A 1 297 ? -17.686 -12.146 38.241 1.00 71.56 297 ASN A CA 1
ATOM 2363 C C . ASN A 1 297 ? -17.415 -10.745 37.697 1.00 71.56 297 ASN A C 1
ATOM 2365 O O . ASN A 1 297 ? -18.331 -9.947 37.517 1.00 71.56 297 ASN A O 1
ATOM 2369 N N . THR A 1 298 ? -16.158 -10.475 37.372 1.00 86.25 298 THR A N 1
ATOM 2370 C CA . THR A 1 298 ? -15.808 -9.396 36.453 1.00 86.25 298 THR A CA 1
ATOM 2371 C C . THR A 1 298 ? -16.371 -9.701 35.068 1.00 86.25 298 THR A C 1
ATOM 2373 O O . THR A 1 298 ? -16.345 -10.848 34.607 1.00 86.25 298 THR A O 1
ATOM 2376 N N . ILE A 1 299 ? -16.895 -8.664 34.420 1.00 89.44 299 ILE A N 1
ATOM 2377 C CA . ILE A 1 299 ? -17.366 -8.713 33.040 1.00 89.44 299 ILE A CA 1
ATOM 2378 C C . ILE A 1 299 ? -16.427 -7.851 32.203 1.00 89.44 299 ILE A C 1
ATOM 2380 O O . ILE A 1 299 ? -16.282 -6.655 32.452 1.00 89.44 299 ILE A O 1
ATOM 2384 N N . GLU A 1 300 ? -15.804 -8.455 31.202 1.00 92.44 300 GLU A N 1
ATOM 2385 C CA . GLU A 1 300 ? -14.996 -7.747 30.215 1.00 92.44 300 GLU A CA 1
ATOM 2386 C C . GLU A 1 300 ? -15.821 -7.545 28.949 1.00 92.44 300 GLU A C 1
ATOM 2388 O O . GLU A 1 300 ? -16.461 -8.473 28.449 1.00 92.44 300 GLU A O 1
ATOM 2393 N N . ILE A 1 301 ? -15.814 -6.323 28.437 1.00 93.50 301 ILE A N 1
ATOM 2394 C CA . ILE A 1 301 ? -16.569 -5.919 27.256 1.00 93.50 301 ILE A CA 1
ATOM 2395 C C . ILE A 1 301 ? -15.567 -5.434 26.220 1.00 93.50 301 ILE A C 1
ATOM 2397 O O . ILE A 1 301 ? -14.760 -4.555 26.509 1.00 93.50 301 ILE A O 1
ATOM 2401 N N . TYR A 1 302 ? -15.646 -5.968 25.011 1.00 94.69 302 TYR A N 1
ATOM 2402 C CA . TYR A 1 302 ? -14.760 -5.624 23.910 1.00 94.69 302 TYR A CA 1
ATOM 2403 C C . TYR A 1 302 ? -15.570 -5.227 22.685 1.00 94.69 302 TYR A C 1
ATOM 2405 O O . TYR A 1 302 ? -16.601 -5.835 22.390 1.00 94.69 302 TYR A O 1
ATOM 2413 N N . LEU A 1 303 ? -15.065 -4.248 21.947 1.00 95.81 303 LEU A N 1
ATOM 2414 C CA . LEU A 1 303 ? -15.559 -3.882 20.627 1.00 95.81 303 LEU A CA 1
ATOM 2415 C C . LEU A 1 303 ? -14.473 -4.176 19.601 1.00 95.81 303 LEU A C 1
ATOM 2417 O O . LEU A 1 303 ? -13.341 -3.714 19.757 1.00 95.81 303 LEU A O 1
ATOM 2421 N N . TYR A 1 304 ? -14.828 -4.913 18.555 1.00 96.56 304 TYR A N 1
ATOM 2422 C CA . TYR A 1 304 ? -13.940 -5.221 17.442 1.00 96.56 304 TYR A CA 1
ATOM 2423 C C . TYR A 1 304 ? -14.492 -4.669 16.130 1.00 96.56 304 TYR A C 1
ATOM 2425 O O . TYR A 1 304 ? -15.697 -4.744 15.883 1.00 96.56 304 TYR A O 1
ATOM 2433 N N . SER A 1 305 ? -13.603 -4.168 15.273 1.00 96.38 305 SER A N 1
ATOM 2434 C CA . SER A 1 305 ? -13.878 -4.077 13.840 1.00 96.38 305 SER A CA 1
ATOM 2435 C C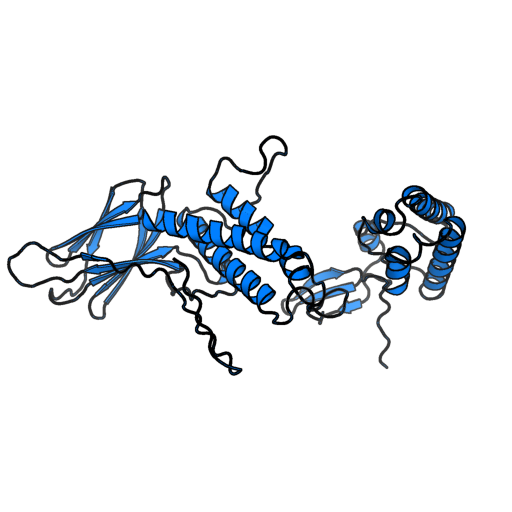 . SER A 1 305 ? -13.733 -5.477 13.235 1.00 96.38 305 SER A C 1
ATOM 2437 O O . SER A 1 305 ? -12.684 -6.091 13.462 1.00 96.38 305 SER A O 1
ATOM 2439 N N . PRO A 1 306 ? -14.724 -5.996 12.485 1.00 95.94 306 PRO A N 1
AT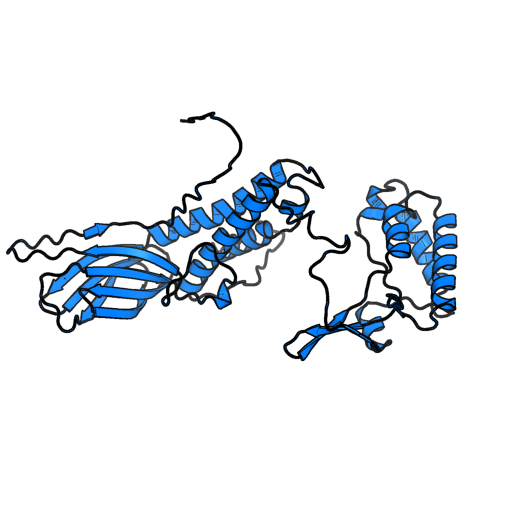OM 2440 C CA . PRO A 1 306 ? -14.761 -7.378 11.994 1.00 95.94 306 PRO A CA 1
ATOM 2441 C C . PRO A 1 306 ? -13.805 -7.666 10.821 1.00 95.94 306 PRO A C 1
ATOM 2443 O O . PRO A 1 306 ? -14.159 -8.397 9.903 1.00 95.94 306 PRO A O 1
ATOM 2446 N N . VAL A 1 307 ? -12.596 -7.104 10.834 1.00 93.88 307 VAL A N 1
ATOM 2447 C CA . VAL A 1 307 ? -11.604 -7.313 9.775 1.00 93.88 307 VAL A CA 1
ATOM 2448 C C . VAL A 1 307 ? -11.058 -8.746 9.773 1.00 93.88 307 VAL A C 1
ATOM 2450 O O . VAL A 1 307 ? -10.740 -9.317 10.823 1.00 93.88 307 VAL A O 1
ATOM 2453 N N . LEU A 1 308 ? -10.902 -9.316 8.582 1.00 90.81 308 LEU A N 1
ATOM 2454 C CA . LEU A 1 308 ? -10.321 -10.633 8.351 1.00 90.81 308 LEU A CA 1
ATOM 2455 C C . LEU A 1 308 ? -8.809 -10.534 8.084 1.00 90.81 308 LEU A C 1
ATOM 2457 O O . LEU A 1 308 ? -8.357 -9.604 7.415 1.00 90.81 308 LEU A O 1
ATOM 2461 N N . PRO A 1 309 ? -7.998 -11.526 8.504 1.00 85.88 309 PRO A N 1
ATOM 2462 C CA . PRO A 1 309 ? -6.566 -11.545 8.193 1.00 85.88 309 PRO A CA 1
ATOM 2463 C C . PRO A 1 309 ? -6.253 -11.428 6.692 1.00 85.88 309 PRO A C 1
ATOM 2465 O O . PRO A 1 309 ? -5.271 -10.797 6.314 1.00 85.88 309 PRO A O 1
ATOM 2468 N N . SER A 1 310 ? -7.108 -11.982 5.826 1.00 86.12 310 SER A N 1
ATOM 2469 C CA . SER A 1 310 ? -6.965 -11.888 4.367 1.00 86.12 310 SER A CA 1
ATOM 2470 C C . SER A 1 310 ? -7.161 -10.476 3.809 1.00 86.12 310 SER A C 1
ATOM 2472 O O . SER A 1 310 ? -6.681 -10.200 2.716 1.00 86.12 310 SER A O 1
ATOM 2474 N N . GLU A 1 311 ? -7.866 -9.596 4.523 1.00 87.25 311 GLU A N 1
ATOM 2475 C CA . GLU A 1 311 ? -8.116 -8.214 4.090 1.00 87.25 311 GLU A CA 1
ATOM 2476 C C . GLU A 1 311 ? -6.924 -7.301 4.388 1.00 87.25 311 GLU A C 1
ATOM 2478 O O . GLU A 1 311 ? -6.684 -6.346 3.655 1.00 87.25 311 GLU A O 1
ATOM 2483 N N . VAL A 1 312 ? -6.159 -7.601 5.443 1.00 83.56 312 VAL A N 1
ATOM 2484 C CA . VAL A 1 312 ? -5.022 -6.778 5.890 1.00 83.56 312 VAL A CA 1
ATOM 2485 C C . VAL A 1 312 ? -3.678 -7.334 5.416 1.00 83.56 312 VAL A C 1
ATOM 2487 O O . VAL A 1 312 ? -2.759 -6.566 5.137 1.00 83.56 312 VAL A O 1
ATOM 2490 N N . GLY A 1 313 ? -3.563 -8.660 5.292 1.00 82.25 313 GLY A N 1
ATOM 2491 C CA . GLY A 1 313 ? -2.318 -9.344 4.952 1.00 82.25 313 GLY A CA 1
ATOM 2492 C C . GLY A 1 313 ? -1.421 -9.564 6.172 1.00 82.25 313 GLY A C 1
ATOM 2493 O O . GLY A 1 313 ? -1.884 -9.977 7.234 1.00 82.25 313 GLY A O 1
ATOM 2494 N N . ALA A 1 314 ? -0.116 -9.335 6.018 1.00 80.94 314 ALA A N 1
ATOM 2495 C CA . ALA A 1 314 ? 0.822 -9.403 7.136 1.00 80.94 314 ALA A CA 1
ATOM 2496 C C . ALA A 1 314 ? 0.583 -8.228 8.099 1.00 80.94 314 ALA A C 1
ATOM 2498 O O . ALA A 1 314 ? 0.517 -7.081 7.664 1.00 80.94 314 ALA A O 1
ATOM 2499 N N . VAL A 1 315 ? 0.473 -8.518 9.399 1.00 82.12 315 VAL A N 1
ATOM 2500 C CA . VAL A 1 315 ? 0.106 -7.535 10.430 1.00 82.12 315 VAL A CA 1
ATOM 2501 C C . VAL A 1 315 ? 1.147 -7.438 11.541 1.00 82.12 315 VAL A C 1
ATOM 2503 O O . VAL A 1 315 ? 1.799 -8.423 11.896 1.00 82.12 315 VAL A O 1
ATOM 2506 N N . ILE A 1 316 ? 1.266 -6.247 12.118 1.00 85.50 316 ILE A N 1
ATOM 2507 C CA . ILE A 1 316 ? 2.004 -5.961 13.351 1.00 85.50 316 ILE A CA 1
ATOM 2508 C C . ILE A 1 316 ? 1.082 -6.148 14.558 1.00 85.50 316 ILE A C 1
ATOM 2510 O O . ILE A 1 316 ? 1.497 -6.716 15.571 1.00 85.50 316 ILE A O 1
ATOM 2514 N N . ILE A 1 317 ? -0.169 -5.696 14.457 1.00 82.19 317 ILE A N 1
ATOM 2515 C CA . ILE A 1 317 ? -1.199 -5.904 15.469 1.00 82.19 317 ILE A CA 1
ATOM 2516 C C . ILE A 1 317 ? -1.882 -7.238 15.184 1.00 82.19 317 ILE A C 1
ATOM 2518 O O . ILE A 1 317 ? -2.593 -7.400 14.195 1.00 82.19 317 ILE A O 1
ATOM 2522 N N . LEU A 1 318 ? -1.698 -8.201 16.087 1.00 79.62 318 LEU A N 1
ATOM 2523 C CA . LEU A 1 318 ? -2.397 -9.478 15.993 1.00 79.62 318 LEU A CA 1
ATOM 2524 C C . LEU A 1 318 ? -3.910 -9.251 16.095 1.00 79.62 318 LEU A C 1
ATOM 2526 O O . LEU A 1 318 ? -4.408 -8.747 17.106 1.00 79.62 318 LEU A O 1
ATOM 2530 N N . THR A 1 319 ? -4.639 -9.646 15.055 1.00 76.44 319 THR A N 1
ATOM 2531 C CA . THR A 1 319 ? -6.100 -9.659 15.066 1.00 76.44 319 THR A CA 1
ATOM 2532 C C . THR A 1 319 ? -6.594 -10.850 15.880 1.00 76.44 319 THR A C 1
ATOM 2534 O O . THR A 1 319 ? -6.083 -11.968 15.782 1.00 76.44 319 THR A O 1
ATOM 2537 N N . ALA A 1 320 ? -7.586 -10.610 16.737 1.00 80.94 320 ALA A N 1
ATOM 2538 C CA . ALA A 1 320 ? -8.279 -11.698 17.411 1.00 80.94 320 ALA A CA 1
ATOM 2539 C C . ALA A 1 320 ? -9.166 -12.438 16.399 1.00 80.94 320 ALA A C 1
ATOM 2541 O O . ALA A 1 320 ? -9.452 -11.926 15.319 1.00 80.94 320 ALA A O 1
ATOM 2542 N N . ASN A 1 321 ? -9.733 -13.582 16.791 1.00 87.00 321 ASN A N 1
ATOM 2543 C CA . ASN A 1 321 ? -10.751 -14.275 15.985 1.00 87.00 321 ASN A CA 1
ATOM 2544 C C . ASN A 1 321 ? -11.990 -13.405 15.671 1.00 87.00 321 ASN A C 1
ATOM 2546 O O . ASN A 1 321 ? -12.813 -13.791 14.851 1.00 87.00 321 ASN A O 1
ATOM 2550 N N . TYR A 1 322 ? -12.138 -12.262 16.348 1.00 91.56 322 TYR A N 1
ATOM 2551 C CA . TYR A 1 322 ? -13.224 -11.297 16.172 1.00 91.56 322 TYR A CA 1
ATOM 2552 C C . TYR A 1 322 ? -12.824 -10.066 15.340 1.00 91.56 322 TYR A C 1
ATOM 2554 O O . TYR A 1 322 ? -13.664 -9.201 15.114 1.00 91.56 322 TYR A O 1
ATOM 2562 N N . GLY A 1 323 ? -11.558 -9.977 14.916 1.00 92.69 323 GLY A N 1
ATOM 2563 C CA . GLY A 1 323 ? -11.000 -8.870 14.144 1.00 92.69 323 GLY A CA 1
ATOM 2564 C C . GLY A 1 323 ? -10.104 -7.933 14.962 1.00 92.69 323 GLY A C 1
ATOM 2565 O O . GLY A 1 323 ? -9.374 -8.362 15.864 1.00 92.69 323 GLY A O 1
ATOM 2566 N N . PHE A 1 324 ? -10.128 -6.645 14.624 1.00 93.44 324 PHE A N 1
ATOM 2567 C CA . PHE A 1 324 ? -9.256 -5.616 15.193 1.00 93.44 324 PHE A CA 1
ATOM 2568 C C . PHE A 1 324 ? -9.883 -4.998 16.440 1.00 93.44 324 PHE A C 1
ATOM 2570 O O . PHE A 1 324 ? -10.999 -4.482 16.385 1.00 93.44 324 PHE A O 1
ATOM 2577 N N . LEU A 1 325 ? -9.175 -5.035 17.569 1.00 93.44 325 LEU A N 1
ATOM 2578 C CA . LEU A 1 325 ? -9.678 -4.496 18.833 1.00 93.44 325 LEU A CA 1
ATOM 2579 C C . LEU A 1 325 ? -9.760 -2.963 18.779 1.00 93.44 325 LEU A C 1
ATOM 2581 O O . LEU A 1 325 ? -8.747 -2.288 18.608 1.00 93.44 325 LEU A O 1
ATOM 2585 N N . ILE A 1 326 ? -10.963 -2.424 18.973 1.00 91.69 326 ILE A N 1
ATOM 2586 C CA . ILE A 1 326 ? -11.242 -0.982 19.014 1.00 91.69 326 ILE A CA 1
ATOM 2587 C C . ILE A 1 326 ? -11.209 -0.471 20.453 1.00 91.69 326 ILE A C 1
ATOM 2589 O O . ILE A 1 326 ? -10.586 0.549 20.743 1.00 91.69 326 ILE A O 1
ATOM 2593 N N . ALA A 1 327 ? -11.909 -1.161 21.355 1.00 89.62 327 ALA A N 1
ATOM 2594 C CA . ALA A 1 327 ? -12.049 -0.745 22.744 1.00 89.62 327 ALA A CA 1
ATOM 2595 C C . ALA A 1 327 ? -12.256 -1.945 23.669 1.00 89.62 327 ALA A C 1
ATOM 2597 O O . ALA A 1 327 ? -12.848 -2.952 23.275 1.00 89.62 327 ALA A O 1
ATOM 2598 N N . GLN A 1 328 ? -11.809 -1.801 24.915 1.00 90.81 328 GLN A N 1
ATOM 2599 C CA . GLN A 1 328 ? -12.014 -2.760 25.992 1.00 90.81 328 GLN A CA 1
ATOM 2600 C C . GLN A 1 328 ? -12.465 -2.025 27.257 1.00 90.81 328 GLN A C 1
ATOM 2602 O O . GLN A 1 328 ? -11.953 -0.958 27.598 1.00 90.81 328 GLN A O 1
ATOM 2607 N N . TYR A 1 329 ? -13.413 -2.616 27.973 1.00 87.31 329 TYR A N 1
ATOM 2608 C CA . TYR A 1 329 ? -13.948 -2.100 29.225 1.00 87.31 329 TYR A CA 1
ATOM 2609 C C . TYR A 1 329 ? -14.028 -3.228 30.249 1.00 87.31 329 TYR A C 1
ATOM 2611 O O . TYR A 1 329 ? -14.360 -4.363 29.904 1.00 87.31 329 TYR A O 1
ATOM 2619 N N . LEU A 1 330 ? -13.750 -2.907 31.511 1.00 87.19 330 LEU A N 1
ATOM 2620 C CA . LEU A 1 330 ? -13.898 -3.831 32.629 1.00 87.19 330 LEU A CA 1
ATOM 2621 C C . LEU A 1 330 ? -15.005 -3.328 33.557 1.00 87.19 330 LEU A C 1
ATOM 2623 O O . LEU A 1 330 ? -14.964 -2.193 34.041 1.00 87.19 330 LEU A O 1
ATOM 2627 N N . LEU A 1 331 ? -15.979 -4.193 33.811 1.00 83.88 331 LEU A N 1
ATOM 2628 C CA . LEU A 1 331 ? -17.064 -3.971 34.752 1.00 83.88 331 LEU A CA 1
ATOM 2629 C C . LEU A 1 331 ? -16.892 -4.906 35.949 1.00 83.88 331 LEU A C 1
ATOM 2631 O O . LEU A 1 331 ? -16.883 -6.131 35.801 1.00 83.88 331 LEU A O 1
ATOM 2635 N N . THR A 1 332 ? -16.813 -4.325 37.142 1.00 78.31 332 THR A N 1
ATOM 2636 C CA . THR A 1 332 ? -16.774 -5.079 38.399 1.00 78.31 332 THR A CA 1
ATOM 2637 C C . THR A 1 332 ? -18.128 -4.965 39.084 1.00 78.31 332 THR A C 1
ATOM 2639 O O . THR A 1 332 ? -18.540 -3.867 39.455 1.00 78.31 332 THR A O 1
ATOM 2642 N N . THR A 1 333 ? -18.830 -6.087 39.260 1.00 66.88 333 THR A N 1
ATOM 2643 C CA . THR A 1 333 ? -20.109 -6.108 39.983 1.00 66.88 333 THR A CA 1
ATOM 2644 C C . THR A 1 333 ? -19.878 -6.454 41.453 1.00 66.88 333 THR A C 1
ATOM 2646 O O . THR A 1 333 ? -19.407 -7.551 41.757 1.00 66.88 333 THR A O 1
ATOM 2649 N N . ASN A 1 334 ? -20.228 -5.550 42.372 1.00 58.84 334 ASN A N 1
ATOM 2650 C CA . ASN A 1 334 ? -20.188 -5.818 43.812 1.00 58.84 334 ASN A CA 1
ATOM 2651 C C . ASN A 1 334 ? -21.551 -6.328 44.308 1.00 58.84 334 ASN A C 1
ATOM 2653 O O . ASN A 1 334 ? -22.598 -5.853 43.883 1.00 58.84 334 ASN A O 1
ATOM 2657 N N . LYS A 1 33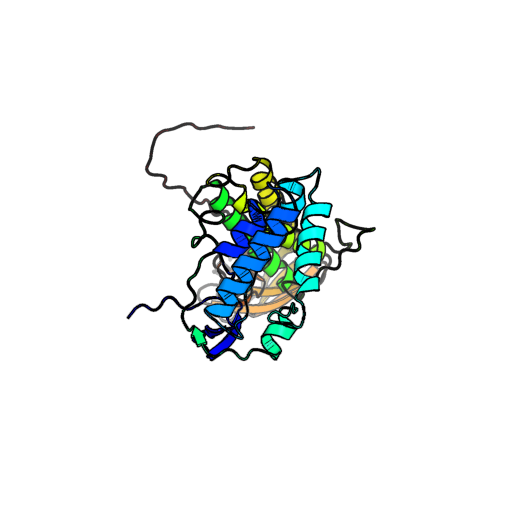5 ? -21.542 -7.280 45.251 1.00 49.25 335 LYS A N 1
ATOM 2658 C CA . LYS A 1 335 ? -22.753 -7.850 45.876 1.00 49.25 335 LYS A CA 1
ATOM 2659 C C . LYS A 1 335 ? -23.418 -6.954 46.936 1.00 49.25 335 LYS A C 1
ATOM 2661 O O . LYS A 1 335 ? -24.423 -7.362 47.512 1.00 49.25 335 LYS A O 1
ATOM 2666 N N . SER A 1 336 ? -22.864 -5.784 47.253 1.00 40.94 336 SER A N 1
ATOM 2667 C CA . SER A 1 336 ? -23.443 -4.874 48.249 1.00 40.94 336 SER A CA 1
ATOM 2668 C C . SER A 1 336 ? -24.541 -4.010 47.628 1.00 40.94 336 SER A C 1
ATOM 2670 O O . SER A 1 336 ? -24.418 -3.618 46.477 1.00 40.94 336 SER A O 1
ATOM 2672 N N . ASN A 1 337 ? -25.582 -3.696 48.406 1.00 37.22 337 ASN A N 1
ATOM 2673 C CA . ASN A 1 337 ? -26.768 -2.886 48.068 1.00 37.22 337 ASN A CA 1
ATOM 2674 C C . ASN A 1 337 ? -26.482 -1.414 47.663 1.00 37.22 337 ASN A C 1
ATOM 2676 O O . ASN A 1 337 ? -27.291 -0.532 47.939 1.00 37.22 337 ASN A O 1
ATOM 2680 N N . ASP A 1 338 ? -25.345 -1.132 47.033 1.00 37.09 338 ASP A N 1
ATOM 2681 C CA . ASP A 1 338 ? -24.964 0.177 46.520 1.00 37.09 338 ASP A CA 1
ATOM 2682 C C . ASP A 1 338 ? -25.030 0.141 44.979 1.00 37.09 338 ASP A C 1
ATOM 2684 O O . ASP A 1 338 ? -24.354 -0.694 44.373 1.00 37.09 338 ASP A O 1
ATOM 2688 N N . PRO A 1 339 ? -25.846 0.976 44.305 1.00 39.44 339 PRO A N 1
ATOM 2689 C CA . PRO A 1 339 ? -26.049 0.906 42.854 1.00 39.44 339 PRO A CA 1
ATOM 2690 C C . PRO A 1 339 ? -24.828 1.317 42.014 1.00 39.44 339 PRO A C 1
ATOM 2692 O O . PRO A 1 339 ? -24.922 1.351 40.785 1.00 39.44 339 PRO A O 1
ATOM 2695 N N . GLN A 1 340 ? -23.704 1.687 42.632 1.00 39.41 340 GLN A N 1
ATOM 2696 C CA . GLN A 1 340 ? -22.526 2.166 41.914 1.00 39.41 340 GLN A CA 1
ATOM 2697 C C . GLN A 1 340 ? -21.653 1.006 41.424 1.00 39.41 340 GLN A C 1
ATOM 2699 O O . GLN A 1 340 ? -20.710 0.568 42.080 1.00 39.41 340 GLN A O 1
ATOM 2704 N N . ASN A 1 341 ? -21.954 0.532 40.214 1.00 48.84 341 ASN A N 1
ATOM 2705 C CA . ASN A 1 341 ? -21.010 -0.261 39.433 1.00 48.84 341 ASN A CA 1
ATOM 2706 C C . ASN A 1 341 ? -19.867 0.648 38.960 1.00 48.84 341 ASN A C 1
ATOM 2708 O O . ASN A 1 341 ? -20.100 1.644 38.272 1.00 48.84 341 ASN A O 1
ATOM 2712 N N . TYR A 1 342 ? -18.626 0.300 39.295 1.00 45.06 342 TYR A N 1
ATOM 2713 C CA . TYR A 1 342 ? -17.459 1.013 38.784 1.00 45.06 342 TYR A CA 1
ATOM 2714 C C . TYR A 1 342 ? -17.114 0.488 37.387 1.00 45.06 342 TYR A C 1
ATOM 2716 O O . TYR A 1 342 ? -16.825 -0.696 37.209 1.00 45.06 342 TYR A O 1
ATOM 2724 N N . ILE A 1 343 ? -17.132 1.380 36.396 1.00 48.91 343 ILE A N 1
ATOM 2725 C CA . ILE A 1 343 ? -16.569 1.123 35.069 1.00 48.91 343 ILE A CA 1
ATOM 2726 C C . ILE A 1 343 ? -15.106 1.553 35.127 1.00 48.91 343 ILE A C 1
ATOM 2728 O O . ILE A 1 343 ? -14.809 2.741 35.270 1.00 48.91 343 ILE A O 1
ATOM 2732 N N . THR A 1 344 ? -14.182 0.600 35.030 1.00 44.50 344 THR A N 1
ATOM 2733 C CA . THR A 1 344 ? -12.771 0.922 34.810 1.00 44.50 344 THR A CA 1
ATOM 2734 C C . THR A 1 344 ? -12.513 0.919 33.309 1.00 44.50 344 THR A C 1
ATOM 2736 O O . THR A 1 344 ? -12.636 -0.105 32.635 1.00 44.50 344 THR A O 1
ATOM 2739 N N . TYR A 1 345 ? -12.169 2.090 32.777 1.00 44.34 345 TYR A N 1
ATOM 2740 C CA . TYR A 1 345 ? -11.751 2.240 31.390 1.00 44.34 345 TYR A CA 1
ATOM 2741 C C . TYR A 1 345 ? -10.299 1.792 31.268 1.00 44.34 345 TYR A C 1
ATOM 2743 O O . TYR A 1 345 ? -9.414 2.395 31.875 1.00 44.34 345 TYR A O 1
ATOM 2751 N N . VAL A 1 346 ? -10.048 0.761 30.467 1.00 37.81 346 VAL A N 1
ATOM 2752 C CA . VAL A 1 346 ? -8.688 0.406 30.064 1.00 37.81 346 VAL A CA 1
ATOM 2753 C C . VAL A 1 346 ? -8.615 0.577 28.557 1.00 37.81 346 VAL A C 1
ATOM 2755 O O . VAL A 1 346 ? -9.001 -0.300 27.790 1.00 37.81 346 VAL A O 1
ATOM 2758 N N . TYR A 1 347 ? -8.144 1.746 28.122 1.00 38.38 347 TYR A N 1
ATOM 2759 C CA . TYR A 1 347 ? -7.827 1.959 26.717 1.00 38.38 347 TYR A CA 1
ATOM 2760 C C . TYR A 1 347 ? -6.558 1.178 26.394 1.00 38.38 347 TYR A C 1
ATOM 2762 O O . TYR A 1 347 ? -5.448 1.659 26.619 1.00 38.38 347 TYR A O 1
ATOM 2770 N N . TYR A 1 348 ? -6.712 -0.015 25.832 1.00 41.75 348 TYR A N 1
ATOM 2771 C CA . TYR A 1 348 ? -5.631 -0.616 25.068 1.00 41.75 348 TYR A CA 1
ATOM 2772 C C . TYR A 1 348 ? -5.579 0.085 23.714 1.00 41.75 348 TYR A C 1
ATOM 2774 O O . TYR A 1 348 ? -6.072 -0.413 22.708 1.00 41.75 348 TYR A O 1
ATOM 2782 N N . TYR A 1 349 ? -4.946 1.256 23.669 1.00 40.62 349 TYR A N 1
ATOM 2783 C CA . TYR A 1 349 ? -4.173 1.528 22.468 1.00 40.62 349 TYR A CA 1
ATOM 2784 C C . TYR A 1 349 ? -3.047 0.510 22.520 1.00 40.62 349 TYR A C 1
ATOM 2786 O O . TYR A 1 349 ? -2.320 0.489 23.509 1.00 40.62 349 TYR A O 1
ATOM 2794 N N . ASN A 1 350 ? -2.923 -0.352 21.514 1.00 40.22 350 ASN A N 1
ATOM 2795 C CA . ASN A 1 350 ? -1.725 -1.166 21.350 1.00 40.22 350 ASN A CA 1
ATOM 2796 C C . ASN A 1 350 ? -0.522 -0.219 21.202 1.00 40.22 350 ASN A C 1
ATOM 2798 O O . ASN A 1 350 ? -0.116 0.148 20.099 1.00 40.22 350 ASN A O 1
ATOM 2802 N N . SER A 1 351 ? 0.020 0.247 22.323 1.00 32.50 351 SER A N 1
ATOM 2803 C CA . SER A 1 351 ? 1.352 0.796 22.442 1.00 32.50 351 SER A CA 1
ATOM 2804 C C . SER A 1 351 ? 2.271 -0.410 22.453 1.00 32.50 351 SER A C 1
ATOM 2806 O O . SER A 1 351 ? 2.705 -0.892 23.496 1.00 32.50 351 SER A O 1
ATOM 2808 N N . TYR A 1 352 ? 2.558 -0.934 21.264 1.00 34.75 352 TYR A N 1
ATOM 2809 C CA . TYR A 1 352 ? 3.744 -1.756 21.117 1.00 34.75 352 TYR A CA 1
ATOM 2810 C C . TYR A 1 352 ? 4.944 -0.859 21.435 1.00 34.75 352 TYR A C 1
ATOM 2812 O O . TYR A 1 352 ? 5.412 -0.094 20.594 1.00 34.75 352 TYR A O 1
ATOM 2820 N N . TYR A 1 353 ? 5.440 -0.939 22.669 1.00 28.75 353 TYR A N 1
ATOM 2821 C CA . TYR A 1 353 ? 6.841 -0.657 22.935 1.00 28.75 353 TYR A CA 1
ATOM 2822 C C . TYR A 1 353 ? 7.627 -1.783 22.277 1.00 28.75 353 TYR A C 1
ATOM 2824 O O . TYR A 1 353 ? 7.801 -2.863 22.841 1.00 28.75 353 TYR A O 1
ATOM 2832 N N . ILE A 1 354 ? 8.083 -1.543 21.052 1.00 31.33 354 ILE A N 1
ATOM 2833 C CA . ILE A 1 354 ? 9.113 -2.379 20.452 1.00 31.33 354 ILE A CA 1
ATOM 2834 C C . ILE A 1 354 ? 10.395 -2.068 21.230 1.00 31.33 354 ILE A C 1
ATOM 2836 O O . ILE A 1 354 ? 11.039 -1.043 21.012 1.00 31.33 354 ILE A O 1
ATOM 2840 N N . SER A 1 355 ? 10.739 -2.913 22.205 1.00 25.27 355 SER A N 1
ATOM 2841 C CA . SER A 1 355 ? 12.034 -2.827 22.874 1.00 25.27 355 SER A CA 1
ATOM 2842 C C . SER A 1 355 ? 13.111 -3.259 21.881 1.00 25.27 355 SER A C 1
ATOM 2844 O O . SER A 1 355 ? 13.220 -4.439 21.539 1.00 25.27 355 SER A O 1
ATOM 2846 N N . PHE A 1 356 ? 13.908 -2.307 21.407 1.00 35.34 356 PHE A N 1
ATOM 2847 C CA . PHE A 1 356 ? 15.053 -2.594 20.555 1.00 35.34 356 PHE A CA 1
ATOM 2848 C C . PHE A 1 356 ? 16.167 -3.208 21.400 1.00 35.34 356 PHE A C 1
ATOM 2850 O O . PHE A 1 356 ? 16.907 -2.505 22.086 1.00 35.34 356 PHE A O 1
ATOM 2857 N N . ASN A 1 357 ? 16.315 -4.530 21.332 1.00 25.11 357 ASN A N 1
ATOM 2858 C CA . ASN A 1 357 ? 17.498 -5.209 21.848 1.00 25.11 357 ASN A CA 1
ATOM 2859 C C . ASN A 1 357 ? 18.632 -5.077 20.818 1.00 25.11 357 ASN A C 1
ATOM 2861 O O . ASN A 1 357 ? 19.069 -6.048 20.205 1.00 25.11 357 ASN A O 1
ATOM 2865 N N . ASN A 1 358 ? 19.108 -3.847 20.608 1.00 32.34 358 ASN A N 1
ATOM 2866 C CA . ASN A 1 358 ? 20.380 -3.629 19.934 1.00 32.34 358 ASN A CA 1
ATOM 2867 C C . ASN A 1 358 ? 21.484 -4.031 20.911 1.00 32.34 358 ASN A C 1
ATOM 2869 O O . ASN A 1 358 ? 21.951 -3.233 21.725 1.00 32.34 358 ASN A O 1
ATOM 2873 N N . ARG A 1 359 ? 21.935 -5.286 20.826 1.00 31.02 359 ARG A N 1
ATOM 2874 C CA . ARG A 1 359 ? 23.273 -5.644 21.301 1.00 31.02 359 ARG A CA 1
ATOM 2875 C C . ARG A 1 359 ? 24.304 -4.928 20.423 1.00 31.02 359 ARG A C 1
ATOM 2877 O O . ARG A 1 359 ? 24.850 -5.531 19.512 1.00 31.02 359 ARG A O 1
ATOM 2884 N N . ALA A 1 360 ? 24.540 -3.649 20.706 1.00 34.22 360 ALA A N 1
ATOM 2885 C CA . ALA A 1 360 ? 25.805 -2.949 20.502 1.00 34.22 360 ALA A CA 1
ATOM 2886 C C . ALA A 1 360 ? 25.715 -1.518 21.072 1.00 34.22 360 ALA A C 1
ATOM 2888 O O . ALA A 1 360 ? 25.123 -0.632 20.471 1.00 34.22 360 ALA A O 1
ATOM 2889 N N . ASN A 1 361 ? 26.395 -1.324 22.206 1.00 31.52 361 ASN A N 1
ATOM 2890 C CA . ASN A 1 361 ? 27.017 -0.086 22.692 1.00 31.52 361 ASN A CA 1
ATOM 2891 C C . ASN A 1 361 ? 26.164 1.111 23.179 1.00 31.52 361 ASN A C 1
ATOM 2893 O O . ASN A 1 361 ? 25.681 1.932 22.413 1.00 31.52 361 ASN A O 1
ATOM 2897 N N . LYS A 1 362 ? 26.193 1.239 24.518 1.00 29.88 362 LYS A N 1
ATOM 2898 C CA . LYS A 1 362 ? 26.340 2.436 25.375 1.00 29.88 362 LYS A CA 1
ATOM 2899 C C . LYS A 1 362 ? 25.439 3.657 25.132 1.00 29.88 362 LYS A C 1
ATOM 2901 O O . LYS A 1 362 ? 25.665 4.461 24.240 1.00 29.88 362 LYS A O 1
ATOM 2906 N N . GLU A 1 363 ? 24.524 3.816 26.093 1.00 33.75 363 GLU A N 1
ATOM 2907 C CA . GLU A 1 363 ? 24.133 5.052 26.790 1.00 33.75 363 GLU A CA 1
ATOM 2908 C C . GLU A 1 363 ? 24.262 6.378 26.029 1.00 33.75 363 GLU A C 1
ATOM 2910 O O . GLU A 1 363 ? 25.349 6.938 25.910 1.00 33.75 363 GLU A O 1
ATOM 2915 N N . LYS A 1 364 ? 23.105 6.957 25.687 1.00 28.28 364 LYS A N 1
ATOM 2916 C CA . LYS A 1 364 ? 22.807 8.389 25.848 1.00 28.28 364 LYS A CA 1
ATOM 2917 C C . LYS A 1 364 ? 21.288 8.584 25.835 1.00 28.28 364 LYS A C 1
ATOM 2919 O O . LYS A 1 364 ? 20.634 8.352 24.824 1.00 28.28 364 LYS A O 1
ATOM 2924 N N . LYS A 1 365 ? 20.734 8.967 26.989 1.00 26.12 365 LYS A N 1
ATOM 2925 C CA . LYS A 1 365 ? 19.362 9.473 27.123 1.00 26.12 365 LYS A CA 1
ATOM 2926 C C . LYS A 1 365 ? 19.297 10.879 26.524 1.00 26.12 365 LYS A C 1
ATOM 2928 O O . LYS A 1 365 ? 20.192 11.680 26.782 1.00 26.12 365 LYS A O 1
ATOM 2933 N N . ILE A 1 366 ? 18.230 11.177 25.791 1.00 24.41 366 ILE A N 1
ATOM 2934 C CA . ILE A 1 366 ? 17.804 12.547 25.498 1.00 24.41 366 ILE A CA 1
ATOM 2935 C C . ILE A 1 366 ? 16.350 12.640 25.961 1.00 24.41 366 ILE A C 1
ATOM 2937 O O . ILE A 1 366 ? 15.487 11.939 25.439 1.00 24.41 366 ILE A O 1
ATOM 2941 N N . GLU A 1 367 ? 16.119 13.454 26.986 1.00 23.27 367 GLU A N 1
ATOM 2942 C CA . GLU A 1 367 ? 14.798 13.942 27.377 1.00 23.27 367 GLU A CA 1
ATOM 2943 C C . GLU A 1 367 ? 14.507 15.208 26.564 1.00 23.27 367 GLU A C 1
ATOM 2945 O O . GLU A 1 367 ? 15.388 16.054 26.397 1.00 23.27 367 GLU A O 1
ATOM 2950 N N . VAL A 1 368 ? 13.285 15.330 26.049 1.00 25.39 368 VAL A N 1
ATOM 2951 C CA . VAL A 1 368 ? 12.775 16.554 25.421 1.00 25.39 368 VAL A CA 1
ATOM 2952 C C . VAL A 1 368 ? 11.423 16.853 26.062 1.00 25.39 368 VAL A C 1
ATOM 2954 O O . VAL A 1 368 ? 10.604 15.942 26.192 1.00 25.39 368 VAL A O 1
ATOM 2957 N N . PHE A 1 369 ? 11.265 18.097 26.519 1.00 30.53 369 PHE A N 1
ATOM 2958 C CA . PHE A 1 369 ? 10.046 18.652 27.112 1.00 30.53 369 PHE A CA 1
ATOM 2959 C C . PHE A 1 369 ? 8.891 18.734 26.117 1.00 30.53 369 PHE A C 1
ATOM 2961 O O . PHE A 1 369 ? 9.169 19.012 24.926 1.00 30.53 369 PHE A O 1
#

Organism: NCBI:txid1702097

Secondary structure (DSSP, 8-state):
---PPPSSSEEEEE-TTS-EEEEE-B-HHHHHIIIIIGGGS-HHHHHHHHHHHHHHHHHHSTT---B----TTHHHHH-TTTHHHHHHHHHHHHHHHBTTTB----HHHHHHHS---EEES---S--TTSS-TTT-S--HHHHHHHHHHHHHHHHHHHHHHHTTPPSS------TTTTT--SSHHHHHHHHHHHHT-THHHHHSSTTT---THHHHHHHHHHHHHHHHHHHHHHTEEEEEEEEETTEEEEEEEE-SSS-EEEEEEEEETTEEEEEEEEE-SEEEEEEEE-TT--S-SEEEEEEEE---HHHH-S-SSPPBTTBEEEEEEEEE--SSS----EEEE--------------S---------

Sequence (369 aa):
MNSSLNPDQPFIVENNLGQSIIVLFRNTTLSNEFGFKFFSQPPQLTAKELIQQLAEIYMNNPGGVVTVALDGENPLIFNPITGPADLYAIYQALSEYQGSWLITQTASEAILTHKPASIITNLPTDSWDLNLNYWNNGYPGKTQIWQNLSLAREYLISYTVALGDNISPLIYLPFNTTPNSTSLIYTLWNYLYIAEGSDWTWQTGPPAYGPLWFKEQALLYTSTIISIIKHQFSMIKLIGANVNKNKLKLEIYNGINNILHLILVVSYGKNKIALPVLLEYGMNKINIDLENYSGNNTIEIYLYSPVLPSEVGAVIILTANYGFLIAQYLLTTNKSNDPQNYITYVYYYNSYYISFNNRANKEKKIEVF

InterPro domains:
  IPR004300 Glycoside hydrolase family 57, N-terminal domain [PF03065] (17-120)
  IPR011330 Glycoside hydrolase/deacetylase, beta/alpha-barrel [SSF88713] (2-135)
  IPR052046 Glycosyl hydrolase family 57 [PTHR36306] (4-292)

Radius of gyration: 29.78 Å; chains: 1; bounding box: 57×49×92 Å

Foldseek 3Di:
DPPPPDLQAWEWEAEPVRDTDIDRDAPVPLQCCVQAPLLQDDLQVSLVVNVVVVVVVCVVPPPTHHDHDYDPCSLCVNHVPCSVVSVVSNVVSCVVCDPPRDHDDDPVVRCVVGPHPYYHHDDDPDDPVRHDCLQDPPDPLSVVLVQLLLLLLQLLLLLCLQLVHDPLDDQDDDPVDPDADPDPSSRLSSLSVVLPPSVLSNCPDPPNVHDPVSSVSSNVSSVVSNVVSLVQLVQWDFPDWDDDPQKIKTKIARQHQGKTWKWKWKDKDPDIDIDTDIDHHTIDIDMDGHPPDPQQIKIKIWIGRQDDCVSSPDHPDDADNRGHTSAMWIWGGDPDPDRDTDIDGDDPPVPPPPPDPPPDDDDDDDDDD

pLDDT: mean 85.13, std 18.63, range [23.27, 98.31]